Protein AF-A0A955G7J7-F1 (afdb_monomer_lite)

Foldseek 3Di:
DPDPPPDDFPLLVLLVVLLVQLLVLLLQLQCLQPVGSPDQLLVQFDAPPPVVCPDDPPSVGPHDPSSVVSNLVSLVSLLAQPAAWCACVNQPHAAAAEEEEQFDALLFLLLLVCSQLVDPRHHQAHEYEWEPPAFDDLVSLVLLCLLLVHDSVPQDGGSLSSNVSSLVSDPQWDFDPKDQAQWDADLQLAIDSHSPSQWIFGTARNNHTYIYGYWYWDWDADPVRDIDIRTQDLLSPLLNVLPPPPRQEYEHEGASNQSLVNSLSQSVNSVVRVHRYTYIHGHQNSSCVSSVHPRDDRDDPSSSSNSSSVSSVSSVVVVD

Secondary structure (DSSP, 8-state):
---TTTT--HHHHHHHHHHHHHHHHHHHHHHHHHS-TTS-HHHHSPPTT-GGGTTT---SS---HHHHHHHHHHHHHTTTT-SS-B-TGGGT--TTPEEEE---SHHHHHHHHHHHHSSSSPPSEEEEEEESS-BPPHHHHHHHHHHHT--GGGS-SBHHHHHHHHHHHSTTEEEEEEEE-S-EEETTTEEESS--SSEEEEEEETTEEEEEEEE--EEEE-TT--EEEE---HHHHHHHHHTSTT--EEEEEEEGGGHHHHHHHHHHHHHHHS-EEE--EE-HHHHHHHHT-PPPPPPPHHHHHHHHHHHHHHHHHHH-

Radius of gyration: 20.29 Å; chains: 1; bounding box: 67×50×56 Å

pLDDT: mean 88.12, std 12.83, range [31.88, 98.62]

Sequence (320 aa):
MVDKDRNLKEPQLSAKEIEERLKEGLARAVESITGDATQNPIEVFPNPADKERRQDIEFGVELSEDQEVAFRDAMSEIGIGRETNRDAATVGLEEGYLALLEGGQSHKMLAELNITSESVVKPGVIIMSGDSERAISDKEQTLTAKVLGLSVEDVGTTEYEVAEQVFRAHHDFVAQEEVVLPYGYTIDGKLTHESTGQFRQIGMVGDVPAVVMRIDREWHEDEAGNRSFKRPDNFAKMCIISEVDGVDSIGFVTSSTYQPSNEIDAIRASKATDVVIKVPTYGTAELAIVKQESMPEPPALNQLAGEAYKASQQLSRLEA

Structure (mmCIF, N/CA/C/O backbone):
data_AF-A0A955G7J7-F1
#
_entry.id   AF-A0A955G7J7-F1
#
loop_
_atom_site.group_PDB
_atom_site.id
_atom_site.type_symbol
_atom_site.label_atom_id
_atom_site.label_alt_id
_atom_site.label_comp_id
_atom_site.label_asym_id
_atom_site.label_entity_id
_atom_site.label_seq_id
_atom_site.pdbx_PDB_ins_code
_atom_site.Cartn_x
_atom_site.Cartn_y
_atom_site.Cartn_z
_atom_site.occupancy
_atom_site.B_iso_or_equiv
_atom_site.auth_seq_id
_atom_site.auth_comp_id
_atom_site.auth_asym_id
_atom_site.auth_atom_id
_atom_site.pdbx_PDB_model_num
ATOM 1 N N . MET A 1 1 ? -40.550 -0.132 -0.648 1.00 42.59 1 MET A N 1
ATOM 2 C CA . MET A 1 1 ? -39.096 0.070 -0.792 1.00 42.59 1 MET A CA 1
ATOM 3 C C . MET A 1 1 ? -38.658 -0.772 -1.967 1.00 42.59 1 MET A C 1
ATOM 5 O O . MET A 1 1 ? -38.755 -1.987 -1.884 1.00 42.59 1 MET A O 1
ATOM 9 N N . VAL A 1 2 ? -38.356 -0.138 -3.097 1.00 38.00 2 VAL A N 1
ATOM 10 C CA . VAL A 1 2 ? -37.813 -0.840 -4.263 1.00 38.00 2 VAL A CA 1
ATOM 11 C C . VAL A 1 2 ? -36.321 -0.997 -4.003 1.00 38.00 2 VAL A C 1
ATOM 13 O O . VAL A 1 2 ? -35.641 -0.011 -3.737 1.00 38.00 2 VAL A O 1
ATOM 16 N N . ASP A 1 3 ? -35.897 -2.251 -3.991 1.00 43.97 3 ASP A N 1
ATOM 17 C CA . ASP A 1 3 ? -34.559 -2.778 -3.735 1.00 43.97 3 ASP A CA 1
ATOM 18 C C . ASP A 1 3 ? -33.523 -2.073 -4.638 1.00 43.97 3 ASP A C 1
ATOM 20 O O . ASP A 1 3 ? -33.394 -2.402 -5.819 1.00 43.97 3 ASP A O 1
ATOM 24 N N . LYS A 1 4 ? -32.862 -1.020 -4.126 1.00 48.22 4 LYS A N 1
ATOM 25 C CA . LYS A 1 4 ? -31.931 -0.169 -4.900 1.00 48.22 4 LYS A CA 1
ATOM 26 C C . LYS A 1 4 ? -30.640 -0.896 -5.300 1.00 48.22 4 LYS A C 1
ATOM 28 O O . LYS A 1 4 ? -29.913 -0.387 -6.145 1.00 48.22 4 LYS A O 1
ATOM 33 N N . ASP A 1 5 ? -30.403 -2.085 -4.755 1.00 53.78 5 ASP A N 1
ATOM 34 C CA . ASP A 1 5 ? -29.159 -2.839 -4.927 1.00 53.78 5 ASP A CA 1
ATOM 35 C C . ASP A 1 5 ? -29.177 -3.831 -6.101 1.00 53.78 5 ASP A C 1
ATOM 37 O O . ASP A 1 5 ? -28.151 -4.416 -6.432 1.00 53.78 5 ASP A O 1
ATOM 41 N N . ARG A 1 6 ? -30.308 -4.009 -6.799 1.00 50.00 6 ARG A N 1
ATOM 42 C CA . ARG A 1 6 ? -30.457 -5.078 -7.811 1.00 50.00 6 ARG A CA 1
ATOM 43 C C . ARG A 1 6 ? -29.679 -4.905 -9.125 1.00 50.00 6 ARG A C 1
ATOM 45 O O . ARG A 1 6 ? -29.799 -5.777 -9.977 1.00 50.00 6 ARG A O 1
ATOM 52 N N . ASN A 1 7 ? -28.902 -3.834 -9.304 1.00 59.97 7 ASN A N 1
ATOM 53 C CA . ASN A 1 7 ? -28.197 -3.536 -10.563 1.00 59.97 7 ASN A CA 1
ATOM 54 C C . ASN A 1 7 ? -26.745 -3.044 -10.383 1.00 59.97 7 ASN A C 1
ATOM 56 O O . ASN A 1 7 ? -26.189 -2.472 -11.322 1.00 59.97 7 ASN A O 1
ATOM 60 N N . LEU A 1 8 ? -26.132 -3.204 -9.205 1.00 61.88 8 LEU A N 1
ATOM 61 C CA . LEU A 1 8 ? -24.729 -2.815 -9.029 1.00 61.88 8 LEU A CA 1
ATOM 62 C C . LEU A 1 8 ? -23.811 -3.797 -9.771 1.00 61.88 8 LEU A C 1
ATOM 64 O O . LEU A 1 8 ? -23.990 -5.011 -9.670 1.00 61.88 8 LEU A O 1
ATOM 68 N N . LYS A 1 9 ? -22.836 -3.269 -10.521 1.00 77.88 9 LYS A N 1
ATOM 69 C CA . LYS A 1 9 ? -21.753 -4.088 -11.089 1.00 77.88 9 LYS A CA 1
ATOM 70 C C . LYS A 1 9 ? -20.849 -4.590 -9.958 1.00 77.88 9 LYS A C 1
ATOM 72 O O . LYS A 1 9 ? -20.758 -3.958 -8.908 1.00 77.88 9 LYS A O 1
ATOM 77 N N . GLU A 1 10 ? -20.131 -5.680 -10.189 1.00 79.62 10 GLU A N 1
ATOM 78 C CA . GLU A 1 10 ? -19.225 -6.294 -9.208 1.00 79.62 10 GLU A CA 1
ATOM 79 C C . GLU A 1 10 ? -18.213 -5.319 -8.550 1.00 79.62 10 GLU A C 1
ATOM 81 O O . GLU A 1 10 ? -18.134 -5.313 -7.320 1.00 79.62 10 GLU A O 1
ATOM 86 N N . PRO A 1 11 ? -17.552 -4.388 -9.273 1.00 80.81 11 PRO A N 1
ATOM 87 C CA . PRO A 1 11 ? -16.707 -3.356 -8.656 1.00 80.81 11 PRO A CA 1
ATOM 88 C C . PRO A 1 11 ? -17.449 -2.461 -7.656 1.00 80.81 11 PRO A C 1
ATOM 90 O O . PRO A 1 11 ? -16.904 -2.062 -6.627 1.00 80.81 11 PRO A O 1
ATOM 93 N N . GLN A 1 12 ? -18.718 -2.155 -7.932 1.00 81.12 12 GLN A N 1
ATOM 94 C CA . GLN A 1 12 ? -19.550 -1.307 -7.080 1.00 81.12 12 GLN A CA 1
ATOM 95 C C . GLN A 1 12 ? -20.029 -2.062 -5.838 1.00 81.12 12 GLN A C 1
ATOM 97 O O . GLN A 1 12 ? -20.122 -1.463 -4.769 1.00 81.12 12 GLN A O 1
ATOM 102 N N . LEU A 1 13 ? -20.301 -3.365 -5.968 1.00 82.56 13 LEU A N 1
ATOM 103 C CA . LEU A 1 13 ? -20.587 -4.243 -4.832 1.00 82.56 13 LEU A CA 1
ATOM 104 C C . LEU A 1 13 ? -19.361 -4.355 -3.923 1.00 82.56 13 LEU A C 1
ATOM 106 O O . LEU A 1 13 ? -19.464 -4.070 -2.735 1.00 82.56 13 LEU A O 1
ATOM 110 N N . SER A 1 14 ? -18.188 -4.634 -4.498 1.00 83.88 14 SER A N 1
ATOM 111 C CA . SER A 1 14 ? -16.918 -4.678 -3.767 1.00 83.88 14 SER A CA 1
ATOM 112 C C . SER A 1 14 ? -16.637 -3.376 -3.005 1.00 83.88 14 SER A C 1
ATOM 114 O O . SER A 1 14 ? -16.293 -3.404 -1.823 1.00 83.88 14 SER A O 1
ATOM 116 N N . ALA A 1 15 ? -16.819 -2.227 -3.662 1.00 86.38 15 ALA A N 1
ATOM 117 C CA . ALA A 1 15 ? -16.634 -0.920 -3.042 1.00 86.38 15 ALA A CA 1
ATOM 118 C C . ALA A 1 15 ? -17.628 -0.682 -1.889 1.00 86.38 15 ALA A C 1
ATOM 120 O O . ALA A 1 15 ? -17.245 -0.154 -0.846 1.00 86.38 15 ALA A O 1
ATOM 121 N N . LYS A 1 16 ? -18.889 -1.102 -2.056 1.00 87.75 16 LYS A N 1
ATOM 122 C CA . LYS A 1 16 ? -19.928 -0.992 -1.025 1.00 87.75 16 LYS A CA 1
ATOM 123 C C . LYS A 1 16 ? -19.615 -1.860 0.199 1.00 87.75 16 LYS A C 1
ATOM 125 O O . LYS A 1 16 ? -19.766 -1.378 1.313 1.00 87.75 16 LYS A O 1
ATOM 130 N N . GLU A 1 17 ? -19.109 -3.078 0.012 1.00 88.19 17 GLU A N 1
ATOM 131 C CA . GLU A 1 17 ? -18.697 -3.961 1.117 1.00 88.19 17 GLU A CA 1
ATOM 132 C C . GLU A 1 17 ? -17.578 -3.347 1.974 1.00 88.19 17 GLU A C 1
ATOM 134 O O . GLU A 1 17 ? -17.606 -3.424 3.204 1.00 88.19 17 GLU A O 1
ATOM 139 N N . ILE A 1 18 ? -16.577 -2.727 1.334 1.00 88.81 18 ILE A N 1
ATOM 140 C CA . ILE A 1 18 ? -15.493 -2.038 2.052 1.00 88.81 18 ILE A CA 1
ATOM 141 C C . ILE A 1 18 ? -16.066 -0.850 2.831 1.00 88.81 18 ILE A C 1
ATOM 143 O O . ILE A 1 18 ? -15.737 -0.678 4.006 1.00 88.81 18 ILE A O 1
ATOM 147 N N . GLU A 1 19 ? -16.937 -0.064 2.191 1.00 90.81 19 GLU A N 1
ATOM 148 C CA . GLU A 1 19 ? -17.594 1.102 2.783 1.00 90.81 19 GLU A CA 1
ATOM 149 C C . GLU A 1 19 ? -18.434 0.718 4.015 1.00 90.81 19 GLU A C 1
ATOM 151 O O . GLU A 1 19 ? -18.298 1.339 5.069 1.00 90.81 19 GLU A O 1
ATOM 156 N N . GLU A 1 20 ? -19.252 -0.333 3.920 1.00 90.69 20 GLU A N 1
ATOM 157 C CA . GLU A 1 20 ? -20.085 -0.838 5.019 1.00 90.69 20 GLU A CA 1
ATOM 158 C C . GLU A 1 20 ? -19.239 -1.354 6.186 1.00 90.69 20 GLU A C 1
ATOM 160 O O . GLU A 1 20 ? -19.461 -0.940 7.324 1.00 90.69 20 GLU A O 1
ATOM 165 N N . ARG A 1 21 ? -18.198 -2.156 5.923 1.00 90.25 21 ARG A N 1
ATOM 166 C CA . ARG A 1 21 ? -17.299 -2.634 6.987 1.00 90.25 21 ARG A CA 1
ATOM 167 C C . ARG A 1 21 ? -16.605 -1.478 7.713 1.00 90.25 21 ARG A C 1
ATOM 169 O O . ARG A 1 21 ? -16.457 -1.530 8.934 1.00 90.25 21 ARG A O 1
ATOM 176 N N . LEU A 1 22 ? -16.168 -0.445 6.986 1.00 90.44 22 LEU A N 1
ATOM 177 C CA . LEU A 1 22 ? -15.566 0.746 7.595 1.00 90.44 22 LEU A CA 1
ATOM 178 C C . LEU A 1 22 ? -16.572 1.483 8.490 1.00 90.44 22 LEU A C 1
ATOM 180 O O . LEU A 1 22 ? -16.222 1.855 9.609 1.00 90.44 22 LEU A O 1
ATOM 184 N N . LYS A 1 23 ? -17.823 1.644 8.039 1.00 90.50 23 LYS A N 1
ATOM 185 C CA . LYS A 1 23 ? -18.901 2.265 8.829 1.00 90.50 23 LYS A CA 1
ATOM 186 C C . LYS A 1 23 ? -19.197 1.482 10.102 1.00 90.50 23 LYS A C 1
ATOM 188 O O . LYS A 1 23 ? -19.229 2.065 11.181 1.00 90.50 23 LYS A O 1
ATOM 193 N N . GLU A 1 24 ? -19.380 0.171 9.988 1.00 91.88 24 GLU A N 1
ATOM 194 C CA . GLU A 1 24 ? -19.693 -0.700 11.123 1.00 91.88 24 GLU A CA 1
ATOM 195 C C . GLU A 1 24 ? -18.554 -0.750 12.143 1.00 91.88 24 GLU A C 1
ATOM 197 O O . GLU A 1 24 ? -18.792 -0.710 13.350 1.00 91.88 24 GLU A O 1
ATOM 202 N N . GLY A 1 25 ? -17.304 -0.816 11.682 1.00 91.19 25 GLY A N 1
ATOM 203 C CA . GLY A 1 25 ? -16.146 -0.792 12.570 1.00 91.19 25 GLY A CA 1
ATOM 204 C C . GLY A 1 25 ? -15.964 0.556 13.277 1.00 91.19 25 GLY A C 1
ATOM 205 O O . GLY A 1 25 ? -15.721 0.579 14.480 1.00 91.19 25 GLY A O 1
ATOM 206 N N . LEU A 1 26 ? -16.174 1.682 12.581 1.00 91.50 26 LEU A N 1
ATOM 207 C CA . LEU A 1 26 ? -16.161 3.010 13.208 1.00 91.50 26 LEU A CA 1
ATOM 208 C C . LEU A 1 26 ? -17.302 3.182 14.221 1.00 91.50 26 LEU A C 1
ATOM 210 O O . LEU A 1 26 ? -17.074 3.731 15.296 1.00 91.50 26 LEU A O 1
ATOM 214 N N . ALA A 1 27 ? -18.503 2.684 13.919 1.00 92.25 27 ALA A N 1
ATOM 215 C CA . ALA A 1 27 ? -19.638 2.721 14.842 1.00 92.25 27 ALA A CA 1
ATOM 216 C C . ALA A 1 27 ? -19.363 1.908 16.119 1.00 92.25 27 ALA A C 1
ATOM 218 O O . ALA A 1 27 ? -19.629 2.387 17.220 1.00 92.25 27 ALA A O 1
ATOM 219 N N . ARG A 1 28 ? -18.752 0.722 15.991 1.00 93.31 28 ARG A N 1
ATOM 220 C CA . ARG A 1 28 ? -18.308 -0.089 17.140 1.00 93.31 28 ARG A CA 1
ATOM 221 C C . ARG A 1 28 ? -17.198 0.585 17.939 1.00 93.31 28 ARG A C 1
ATOM 223 O O . ARG A 1 28 ? -17.223 0.557 19.167 1.00 93.31 28 ARG A O 1
ATOM 230 N N . ALA A 1 29 ? -16.258 1.241 17.260 1.00 90.94 29 ALA A N 1
ATOM 231 C CA . ALA A 1 29 ? -15.222 2.017 17.928 1.00 90.94 29 ALA A CA 1
ATOM 232 C C . ALA A 1 29 ? -15.832 3.176 18.737 1.00 90.94 29 ALA A C 1
ATOM 234 O O . ALA A 1 29 ? -15.439 3.386 19.880 1.00 90.94 29 ALA A O 1
ATOM 235 N N . VAL A 1 30 ? -16.842 3.871 18.207 1.00 90.69 30 VAL A N 1
ATOM 236 C CA . VAL A 1 30 ? -17.595 4.883 18.965 1.00 90.69 30 VAL A CA 1
ATOM 237 C C . VAL A 1 30 ? -18.336 4.262 20.154 1.00 90.69 30 VAL A C 1
ATOM 239 O O . VAL A 1 30 ? -18.184 4.742 21.276 1.00 90.69 30 VAL A O 1
ATOM 242 N N . GLU A 1 31 ? -19.079 3.173 19.942 1.00 92.06 31 GLU A N 1
ATOM 243 C CA . GLU A 1 31 ? -19.843 2.485 20.993 1.00 92.06 31 GLU A CA 1
ATOM 244 C C . GLU A 1 31 ? -18.958 2.034 22.161 1.00 92.06 31 GLU A C 1
ATOM 246 O O . GLU A 1 31 ? -19.341 2.199 23.316 1.00 92.06 31 GLU A O 1
ATOM 251 N N . SER A 1 32 ? -17.748 1.538 21.880 1.00 89.75 32 SER A N 1
ATOM 252 C CA . SER A 1 32 ? -16.793 1.114 22.914 1.00 89.75 32 SER A CA 1
ATOM 253 C C . SER A 1 32 ? -16.393 2.243 23.878 1.00 89.75 32 SER A C 1
ATOM 255 O O . SER A 1 32 ? -16.089 1.993 25.044 1.00 89.75 32 SER A O 1
ATOM 257 N N . ILE A 1 33 ? -16.454 3.496 23.424 1.00 85.56 33 ILE A N 1
ATOM 258 C CA . ILE A 1 33 ? -16.068 4.681 24.199 1.00 85.56 33 ILE A CA 1
ATOM 259 C C . ILE A 1 33 ? -17.289 5.315 24.865 1.00 85.56 33 ILE A C 1
ATOM 261 O O . ILE A 1 33 ? -17.232 5.702 26.031 1.00 85.56 33 ILE A O 1
ATOM 265 N N . THR A 1 34 ? -18.389 5.448 24.122 1.00 87.12 34 THR A N 1
ATOM 266 C CA . THR A 1 34 ? -19.544 6.272 24.513 1.00 87.12 34 THR A CA 1
ATOM 267 C C . THR A 1 34 ? -20.733 5.455 25.018 1.00 87.12 34 THR A C 1
ATOM 269 O O . THR A 1 34 ? -21.623 6.012 25.661 1.00 87.12 34 THR A O 1
ATOM 272 N N . GLY A 1 35 ? -20.774 4.154 24.718 1.00 86.12 35 GLY A N 1
ATOM 273 C CA . GLY A 1 35 ? -21.950 3.299 24.884 1.00 86.12 35 GLY A CA 1
ATOM 274 C C . GLY A 1 35 ? -23.064 3.555 23.860 1.00 86.12 35 GLY A C 1
ATOM 275 O O . GLY A 1 35 ? -24.169 3.046 24.037 1.00 86.12 35 GLY A O 1
ATOM 276 N N . ASP A 1 36 ? -22.811 4.359 22.821 1.00 88.31 36 ASP A N 1
ATOM 277 C CA . ASP A 1 36 ? -23.795 4.741 21.805 1.00 88.31 36 ASP A CA 1
ATOM 278 C C . ASP A 1 36 ? -23.157 4.823 20.411 1.00 88.31 36 ASP A C 1
ATOM 280 O O . ASP A 1 36 ? -22.537 5.825 20.048 1.00 88.31 36 ASP A O 1
ATOM 284 N N . ALA A 1 37 ? -23.372 3.778 19.607 1.00 89.81 37 ALA A N 1
ATOM 285 C CA . ALA A 1 37 ? -22.869 3.649 18.238 1.00 89.81 37 ALA A CA 1
ATOM 286 C C . ALA A 1 37 ? -23.382 4.727 17.259 1.00 89.81 37 ALA A C 1
ATOM 288 O O . ALA A 1 37 ? -22.878 4.827 16.142 1.00 89.81 37 ALA A O 1
ATOM 289 N N . THR A 1 38 ? -24.408 5.503 17.632 1.00 89.25 38 THR A N 1
ATOM 290 C CA . THR A 1 38 ? -25.039 6.491 16.740 1.00 89.25 38 THR A CA 1
ATOM 291 C C . THR A 1 38 ? -24.375 7.865 16.774 1.00 89.25 38 THR A C 1
ATOM 293 O O . THR A 1 38 ? -24.686 8.716 15.936 1.00 89.25 38 THR A O 1
ATOM 296 N N . GLN A 1 39 ? -23.458 8.099 17.718 1.00 87.00 39 GLN A N 1
ATOM 297 C CA . GLN A 1 39 ? -22.743 9.368 17.807 1.00 87.00 39 GLN A CA 1
ATOM 298 C C . GLN A 1 39 ? -21.797 9.564 16.624 1.00 87.00 39 GLN A C 1
ATOM 300 O O . GLN A 1 39 ? -21.214 8.618 16.099 1.00 87.00 39 GLN A O 1
ATOM 305 N N . ASN A 1 40 ? -21.626 10.823 16.217 1.00 85.00 40 ASN A N 1
ATOM 306 C CA . ASN A 1 40 ? -20.767 11.182 15.098 1.00 85.00 40 ASN A CA 1
ATOM 307 C C . ASN A 1 40 ? -19.290 10.885 15.433 1.00 85.00 40 ASN A C 1
ATOM 309 O O . ASN A 1 40 ? -18.727 11.554 16.306 1.00 85.00 40 ASN A O 1
ATOM 313 N N . PRO A 1 41 ? -18.616 9.970 14.709 1.00 85.12 41 PRO A N 1
ATOM 314 C CA . PRO A 1 41 ? -17.213 9.643 14.956 1.00 85.12 41 PRO A CA 1
ATOM 315 C C . PRO A 1 41 ? -16.266 10.855 14.914 1.00 85.12 41 PRO A C 1
ATOM 317 O O . PRO A 1 41 ? -15.293 10.908 15.662 1.00 85.12 41 PRO A O 1
ATOM 320 N N . ILE A 1 42 ? -16.556 11.861 14.076 1.00 84.88 42 ILE A N 1
ATOM 321 C CA . ILE A 1 42 ? -15.744 13.087 13.953 1.00 84.88 42 ILE A CA 1
ATOM 322 C C . ILE A 1 42 ? -15.824 13.941 15.229 1.00 84.88 42 ILE A C 1
ATOM 324 O O . ILE A 1 42 ? -14.893 14.680 15.537 1.00 84.88 42 ILE A O 1
ATOM 328 N N . GLU A 1 43 ? -16.925 13.861 15.973 1.00 83.06 43 GLU A N 1
ATOM 329 C CA . GLU A 1 43 ? -17.105 14.596 17.230 1.00 83.06 43 GLU A CA 1
ATOM 330 C C . GLU A 1 43 ? -16.517 13.836 18.425 1.00 83.06 43 GLU A C 1
ATOM 332 O O . GLU A 1 43 ? -16.065 14.459 19.385 1.00 83.06 43 GLU A O 1
ATOM 337 N N . VAL A 1 44 ? -16.492 12.502 18.347 1.00 83.56 44 VAL A N 1
ATOM 338 C CA . VAL A 1 44 ? -15.986 11.611 19.401 1.00 83.56 44 VAL A CA 1
ATOM 339 C C . VAL A 1 44 ? -14.459 11.512 19.372 1.00 83.56 44 VAL A C 1
ATOM 341 O O . VAL A 1 44 ? -13.811 11.624 20.414 1.00 83.56 44 VAL A O 1
ATOM 344 N N . PHE A 1 45 ? -13.858 11.319 18.195 1.00 84.19 45 PHE A N 1
ATOM 345 C CA . PHE A 1 45 ? -12.412 11.145 18.074 1.00 84.19 45 PHE A CA 1
ATOM 346 C C . PHE A 1 45 ? -11.665 12.492 18.027 1.00 84.19 45 PHE A C 1
ATOM 348 O O . PHE A 1 45 ? -12.091 13.422 17.341 1.00 84.19 45 PHE A O 1
ATOM 355 N N . PRO A 1 46 ? -10.520 12.637 18.721 1.00 71.38 46 PRO A N 1
ATOM 356 C CA . PRO A 1 46 ? -9.770 13.886 18.746 1.00 71.38 46 PRO A CA 1
ATOM 357 C C . PRO A 1 46 ? -9.117 14.193 17.390 1.00 71.38 46 PRO A C 1
ATOM 359 O O . PRO A 1 46 ? -8.477 13.338 16.780 1.00 71.38 46 PRO A O 1
ATOM 362 N N . ASN A 1 47 ? -9.206 15.454 16.952 1.00 73.25 47 ASN A N 1
ATOM 363 C CA . ASN A 1 47 ? -8.518 15.922 15.750 1.00 73.25 47 ASN A CA 1
ATOM 364 C C . ASN A 1 47 ? -6.995 16.024 15.992 1.00 73.25 47 ASN A C 1
ATOM 366 O O . ASN A 1 47 ? -6.567 16.859 16.795 1.00 73.25 47 ASN A O 1
ATOM 370 N N . PRO A 1 48 ? -6.153 15.275 15.256 1.00 63.06 48 PRO A N 1
ATOM 371 C CA . PRO A 1 48 ? -4.701 15.297 15.440 1.00 63.06 48 PRO A CA 1
ATOM 372 C C . PRO A 1 48 ? -4.027 16.615 15.006 1.00 63.06 48 PRO A C 1
ATOM 374 O O . PRO A 1 48 ? -2.877 16.865 15.367 1.00 63.06 48 PRO A O 1
ATOM 377 N N . ALA A 1 49 ? -4.700 17.464 14.219 1.00 58.50 49 ALA A N 1
ATOM 378 C CA . ALA A 1 49 ? -4.162 18.743 13.744 1.00 58.50 49 ALA A CA 1
ATOM 379 C C . ALA A 1 49 ? -4.376 19.911 14.723 1.00 58.50 49 ALA A C 1
ATOM 381 O O . ALA A 1 49 ? -3.816 20.993 14.512 1.00 58.50 49 ALA A O 1
ATOM 382 N N . ASP A 1 50 ? -5.168 19.707 15.777 1.00 57.75 50 ASP A N 1
ATOM 383 C CA . ASP A 1 50 ? -5.478 20.741 16.756 1.00 57.75 50 ASP A CA 1
ATOM 384 C C . ASP A 1 50 ? -4.225 21.075 17.590 1.00 57.75 50 ASP A C 1
ATOM 386 O O . ASP A 1 50 ? -3.745 20.292 18.410 1.00 57.75 50 ASP A O 1
ATOM 390 N N . LYS A 1 51 ? -3.605 22.229 17.303 1.00 42.38 51 LYS A N 1
ATOM 391 C CA . LYS A 1 51 ? -2.292 22.603 17.856 1.00 42.38 51 LYS A CA 1
ATOM 392 C C . LYS A 1 51 ? -2.359 23.087 19.305 1.00 42.38 51 LYS A C 1
ATOM 394 O O . LYS A 1 51 ? -1.321 23.074 19.963 1.00 42.38 51 LYS A O 1
ATOM 399 N N . GLU A 1 52 ? -3.532 23.481 19.802 1.00 42.72 52 GLU A N 1
ATOM 400 C CA . GLU A 1 52 ? -3.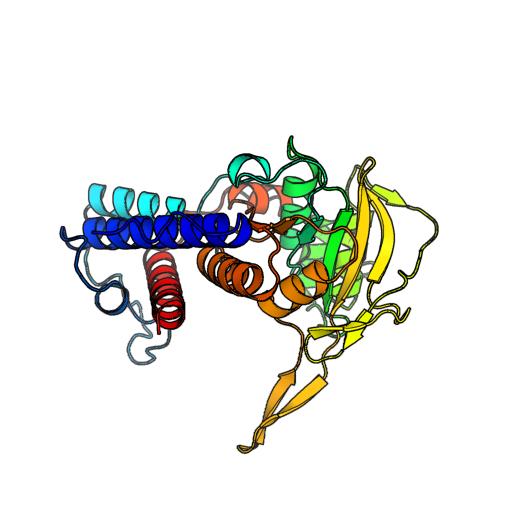735 23.817 21.223 1.00 42.72 52 GLU A CA 1
ATOM 401 C C . GLU A 1 52 ? -3.757 22.561 22.112 1.00 42.72 52 GLU A C 1
ATOM 403 O O . GLU A 1 52 ? -3.611 22.649 23.327 1.00 42.72 52 GLU A O 1
ATOM 408 N N . ARG A 1 53 ? -3.825 21.377 21.491 1.00 41.78 53 ARG A N 1
ATOM 409 C CA . ARG A 1 53 ? -3.858 20.050 22.113 1.00 41.78 53 ARG A CA 1
ATOM 410 C C . ARG A 1 53 ? -2.484 19.338 22.112 1.00 41.78 53 ARG A C 1
ATOM 412 O O . ARG A 1 53 ? -2.398 18.118 22.046 1.00 41.78 53 ARG A O 1
ATOM 419 N N . ARG A 1 54 ? -1.375 20.094 22.111 1.00 32.47 54 ARG A N 1
ATOM 420 C CA . ARG A 1 54 ? 0.003 19.598 21.843 1.00 32.47 54 ARG A CA 1
ATOM 421 C C . ARG A 1 54 ? 0.852 19.197 23.055 1.00 32.47 54 ARG A C 1
ATOM 423 O O . ARG A 1 54 ? 2.065 19.043 22.921 1.00 32.47 54 ARG A O 1
ATOM 430 N N . GLN A 1 55 ? 0.247 18.987 24.209 1.00 31.88 55 GLN A N 1
ATOM 431 C CA . GLN A 1 55 ? 0.868 18.243 25.302 1.00 31.88 55 GLN A CA 1
ATOM 432 C C . GLN A 1 55 ? -0.168 17.216 25.719 1.00 31.88 55 GLN A C 1
ATOM 434 O O . GLN A 1 55 ? -1.233 17.618 26.166 1.00 31.88 55 GLN A O 1
ATOM 439 N N . ASP A 1 56 ? 0.099 15.940 25.453 1.00 34.06 56 ASP A N 1
ATOM 440 C CA . ASP A 1 56 ? -0.640 14.825 26.043 1.00 34.06 56 ASP A CA 1
ATOM 441 C C . ASP A 1 56 ? -2.162 15.003 26.065 1.00 34.06 56 ASP A C 1
ATOM 443 O O . ASP A 1 56 ? -2.786 14.912 27.118 1.00 34.06 56 ASP A O 1
ATOM 447 N N . ILE A 1 57 ? -2.799 15.245 24.912 1.00 40.19 57 ILE A N 1
ATOM 448 C CA . ILE A 1 57 ? -4.245 15.004 24.844 1.00 40.19 57 ILE A CA 1
ATOM 449 C C . ILE A 1 57 ? -4.435 13.504 24.767 1.00 40.19 57 ILE A C 1
ATOM 451 O O . ILE A 1 57 ? -4.584 12.911 23.701 1.00 40.19 57 ILE A O 1
ATOM 455 N N . GLU A 1 58 ? -4.318 12.908 25.953 1.00 47.06 58 GLU A N 1
ATOM 456 C CA . GLU A 1 58 ? -5.135 11.808 26.422 1.00 47.06 58 GLU A CA 1
ATOM 457 C C . GLU A 1 58 ? -6.452 11.822 25.653 1.00 47.06 58 GLU A C 1
ATOM 459 O O . GLU A 1 58 ? -7.172 12.824 25.613 1.00 47.06 58 GLU A O 1
ATOM 464 N N . PHE A 1 59 ? -6.743 10.704 25.002 1.00 54.00 59 PHE A N 1
ATOM 465 C CA . PHE A 1 59 ? -8.070 10.131 24.931 1.00 54.00 59 PHE A CA 1
ATOM 466 C C . PHE A 1 59 ? -8.803 10.591 26.196 1.00 54.00 59 PHE A C 1
ATOM 468 O O . PHE A 1 59 ? -8.527 10.085 27.277 1.00 54.00 59 PHE A O 1
ATOM 475 N N . GLY A 1 60 ? -9.602 11.664 26.106 1.00 50.72 60 GLY A N 1
ATOM 476 C CA . GLY A 1 60 ? -10.051 12.444 27.278 1.00 50.72 60 GLY A CA 1
ATOM 477 C C . GLY A 1 60 ? -11.068 11.705 28.151 1.00 50.72 60 GLY A C 1
ATOM 478 O O . GLY A 1 60 ? -11.796 12.311 28.933 1.00 50.72 60 GLY A O 1
ATOM 479 N N . VAL A 1 61 ? -11.147 10.398 27.941 1.00 59.72 61 VAL A N 1
ATOM 480 C CA . VAL A 1 61 ? -11.955 9.403 28.601 1.00 59.72 61 VAL A CA 1
ATOM 481 C C . VAL A 1 61 ? -10.948 8.371 29.098 1.00 59.72 61 VAL A C 1
ATOM 483 O O . VAL A 1 61 ? -10.364 7.649 28.290 1.00 59.72 61 VAL A O 1
ATOM 486 N N . GLU A 1 62 ? -10.724 8.312 30.411 1.00 69.12 62 GLU A N 1
ATOM 487 C CA . GLU A 1 62 ? -10.101 7.132 31.012 1.00 69.12 62 GLU A CA 1
ATOM 488 C C . GLU A 1 62 ? -11.003 5.940 30.677 1.00 69.12 62 GLU A C 1
ATOM 490 O O . GLU A 1 62 ? -12.118 5.824 31.193 1.00 69.12 62 GLU A O 1
ATOM 495 N N . LEU A 1 63 ? -10.556 5.103 29.743 1.00 79.12 63 LEU A N 1
ATOM 496 C CA . LEU A 1 63 ? -11.261 3.880 29.403 1.00 79.12 63 LEU A CA 1
ATOM 497 C C . LEU A 1 63 ? -11.039 2.864 30.518 1.00 79.12 63 LEU A C 1
ATOM 499 O O . LEU A 1 63 ? -9.927 2.694 31.016 1.00 79.12 63 LEU A O 1
ATOM 503 N N . SER A 1 64 ? -12.103 2.158 30.892 1.00 85.94 64 SER A N 1
ATOM 504 C CA . SER A 1 64 ? -11.930 0.901 31.620 1.00 85.94 64 SER A CA 1
ATOM 505 C C . SER A 1 64 ? -11.170 -0.113 30.756 1.00 85.94 64 SER A C 1
ATOM 507 O O . SER A 1 64 ? -11.177 -0.011 29.529 1.00 85.94 64 SER A O 1
ATOM 509 N N . GLU A 1 65 ? -10.548 -1.116 31.383 1.00 87.50 65 GLU A N 1
ATOM 510 C CA . GLU A 1 65 ? -9.817 -2.175 30.664 1.00 87.50 65 GLU A CA 1
ATOM 511 C C . GLU A 1 65 ? -10.686 -2.832 29.575 1.00 87.50 65 GLU A C 1
ATOM 513 O O . GLU A 1 65 ? -10.236 -2.998 28.443 1.00 87.50 65 GLU A O 1
ATOM 518 N N . ASP A 1 66 ? -11.959 -3.110 29.876 1.00 88.56 66 ASP A N 1
ATOM 519 C CA . ASP A 1 66 ? -12.907 -3.697 28.920 1.00 88.56 66 ASP A CA 1
ATOM 520 C C . ASP A 1 66 ? -13.191 -2.768 27.727 1.00 88.56 66 ASP A C 1
ATOM 522 O O . ASP A 1 66 ? -13.287 -3.224 26.587 1.00 88.56 66 ASP A O 1
ATOM 526 N N . GLN A 1 67 ? -13.304 -1.458 27.968 1.00 87.81 67 GLN A N 1
ATOM 527 C CA . GLN A 1 67 ? -13.511 -0.474 26.902 1.00 87.81 67 GLN A CA 1
ATOM 528 C C . GLN A 1 67 ? -12.264 -0.305 26.038 1.00 87.81 67 GLN A C 1
ATOM 530 O O . GLN A 1 67 ? -12.380 -0.175 24.822 1.00 87.81 67 GLN A O 1
ATOM 535 N N . GLU A 1 68 ? -11.075 -0.322 26.641 1.00 88.88 68 GLU A N 1
ATOM 536 C CA . GLU A 1 68 ? -9.819 -0.276 25.899 1.00 88.88 68 GLU A CA 1
ATOM 537 C C . GLU A 1 68 ? -9.671 -1.500 24.986 1.00 88.88 68 GLU A C 1
ATOM 539 O O . GLU A 1 68 ? -9.347 -1.341 23.807 1.00 88.88 68 GLU A O 1
ATOM 544 N N . VAL A 1 69 ? -9.952 -2.703 25.494 1.00 90.44 69 VAL A N 1
ATOM 545 C CA . VAL A 1 69 ? -9.935 -3.934 24.689 1.00 90.44 69 VAL A CA 1
ATOM 546 C C . VAL A 1 69 ? -10.941 -3.837 23.543 1.00 90.44 69 VAL A C 1
ATOM 548 O O . VAL A 1 69 ? -10.562 -4.009 22.386 1.00 90.44 69 VAL A O 1
ATOM 551 N N . ALA A 1 70 ? -12.192 -3.465 23.832 1.00 90.81 70 ALA A N 1
ATOM 552 C CA . ALA A 1 70 ? -13.233 -3.334 22.815 1.00 90.81 70 ALA A CA 1
ATOM 553 C C . ALA A 1 70 ? -12.896 -2.277 21.747 1.00 90.81 70 ALA A C 1
ATOM 555 O O . ALA A 1 70 ? -13.134 -2.497 20.558 1.00 90.81 70 ALA A O 1
ATOM 556 N N . PHE A 1 71 ? -12.311 -1.146 22.149 1.00 90.19 71 PHE A N 1
ATOM 557 C CA . PHE A 1 71 ? -11.869 -0.113 21.218 1.00 90.19 71 PHE A CA 1
ATOM 558 C C . PHE A 1 71 ? -10.746 -0.632 20.322 1.00 90.19 71 PHE A C 1
ATOM 560 O O . PHE A 1 71 ? -10.821 -0.499 19.103 1.00 90.19 71 PHE A O 1
ATOM 567 N N . ARG A 1 72 ? -9.721 -1.276 20.891 1.00 89.25 72 ARG A N 1
ATOM 568 C CA . ARG A 1 72 ? -8.614 -1.858 20.117 1.00 89.25 72 ARG A CA 1
ATOM 569 C C . ARG A 1 72 ? -9.096 -2.919 19.132 1.00 89.25 72 ARG A C 1
ATOM 571 O O . ARG A 1 72 ? -8.637 -2.915 17.990 1.00 89.25 72 ARG A O 1
ATOM 578 N N . ASP A 1 73 ? -10.039 -3.763 19.537 1.00 90.75 73 ASP A N 1
ATOM 579 C CA . ASP A 1 73 ? -10.640 -4.775 18.668 1.00 90.75 73 ASP A CA 1
ATOM 580 C C . ASP A 1 73 ? -11.382 -4.124 17.491 1.00 90.75 73 ASP A C 1
ATOM 582 O O . ASP A 1 73 ? -11.109 -4.456 16.335 1.00 90.75 73 ASP A O 1
ATOM 586 N N . ALA A 1 74 ? -12.226 -3.120 17.752 1.00 91.31 74 ALA A N 1
ATOM 587 C CA . ALA A 1 74 ? -12.934 -2.383 16.702 1.00 91.31 74 ALA A CA 1
ATOM 588 C C . ALA A 1 74 ? -11.971 -1.666 15.734 1.00 91.31 74 ALA A C 1
ATOM 590 O O . ALA A 1 74 ? -12.164 -1.675 14.514 1.00 91.31 74 ALA A O 1
ATOM 591 N N . MET A 1 75 ? -10.889 -1.085 16.259 1.00 88.75 75 MET A N 1
ATOM 592 C CA . MET A 1 75 ? -9.847 -0.445 15.450 1.00 88.75 75 MET A CA 1
ATOM 593 C C . MET A 1 75 ? -9.084 -1.464 14.591 1.00 88.75 75 MET A C 1
ATOM 595 O O . MET A 1 75 ? -8.833 -1.216 13.408 1.00 88.75 75 MET A O 1
ATOM 599 N N . SER A 1 76 ? -8.783 -2.640 15.145 1.00 87.56 76 SER A N 1
ATOM 600 C CA . SER A 1 76 ? -8.137 -3.742 14.430 1.00 87.56 76 SER A CA 1
ATOM 601 C C . SER A 1 76 ? -9.006 -4.268 13.281 1.00 87.56 76 SER A C 1
ATOM 603 O O . SER A 1 76 ? -8.485 -4.580 12.206 1.00 87.56 76 SER A O 1
ATOM 605 N N . GLU A 1 77 ? -10.334 -4.305 13.427 1.00 85.81 77 GLU A N 1
ATOM 606 C CA . GLU A 1 77 ? -11.270 -4.741 12.375 1.00 85.81 77 GLU A CA 1
ATOM 607 C C . GLU A 1 77 ? -11.278 -3.826 11.143 1.00 85.81 77 GLU A C 1
ATOM 609 O O . GLU A 1 77 ? -11.327 -4.314 10.004 1.00 85.81 77 GLU A O 1
ATOM 614 N N . ILE A 1 78 ? -11.156 -2.512 11.353 1.00 86.69 78 ILE A N 1
ATOM 615 C CA . ILE A 1 78 ? -10.959 -1.535 10.268 1.00 86.69 78 ILE A CA 1
ATOM 616 C C . ILE A 1 78 ? -9.497 -1.439 9.815 1.00 86.69 78 ILE A C 1
ATOM 618 O O . ILE A 1 78 ? -9.190 -0.709 8.879 1.00 86.69 78 ILE A O 1
ATOM 622 N N . GLY A 1 79 ? -8.608 -2.220 10.430 1.00 83.06 79 GLY A N 1
ATOM 623 C CA . GLY A 1 79 ? -7.221 -2.397 1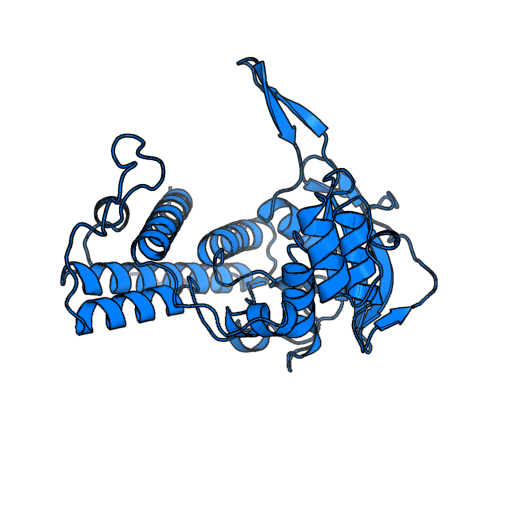0.013 1.00 83.06 79 GLY A CA 1
ATOM 624 C C . GLY A 1 79 ? -6.200 -1.643 10.849 1.00 83.06 79 GLY A C 1
ATOM 625 O O . GLY A 1 79 ? -5.026 -1.987 10.823 1.00 83.06 79 GLY A O 1
ATOM 626 N N . ILE A 1 80 ? -6.607 -0.660 11.643 1.00 83.75 80 ILE A N 1
ATOM 627 C CA . ILE A 1 80 ? -5.668 0.208 12.351 1.00 83.75 80 ILE A CA 1
ATOM 628 C C . ILE A 1 80 ? -5.046 -0.554 13.526 1.00 83.75 80 ILE A C 1
ATOM 630 O O . ILE A 1 80 ? -5.724 -0.927 14.479 1.00 83.75 80 ILE A O 1
ATOM 634 N N . GLY A 1 81 ? -3.724 -0.740 13.478 1.00 77.62 81 GLY A N 1
ATOM 635 C CA . GLY A 1 81 ? -2.966 -1.359 14.569 1.00 77.62 81 GLY A CA 1
ATOM 636 C C . GLY A 1 81 ? -3.076 -2.881 14.644 1.00 77.62 81 GLY A C 1
ATOM 637 O O . GLY A 1 81 ? -2.675 -3.461 15.650 1.00 77.62 81 GLY A O 1
ATOM 638 N N . ARG A 1 82 ? -3.595 -3.530 13.595 1.00 86.38 82 ARG A N 1
ATOM 639 C CA . ARG A 1 82 ? -3.727 -4.988 13.532 1.00 86.38 82 ARG A CA 1
ATOM 640 C C . ARG A 1 82 ? -2.364 -5.683 13.566 1.00 86.38 82 ARG A C 1
ATOM 642 O O . ARG A 1 82 ? -1.451 -5.315 12.822 1.00 86.38 82 ARG A O 1
ATOM 649 N N . GLU A 1 83 ? -2.270 -6.728 14.386 1.00 88.38 83 GLU A N 1
ATOM 650 C CA . GLU A 1 83 ? -1.073 -7.564 14.522 1.00 88.38 83 GLU A CA 1
ATOM 651 C C . GLU A 1 83 ? -0.859 -8.495 13.326 1.00 88.38 83 GLU A C 1
ATOM 653 O O . GLU A 1 83 ? 0.259 -8.618 12.825 1.00 88.38 83 GLU A O 1
ATOM 658 N N . THR A 1 84 ? -1.934 -9.126 12.856 1.00 90.94 84 THR A N 1
ATOM 659 C CA . THR A 1 84 ? -1.910 -10.154 11.815 1.00 90.94 84 THR A CA 1
ATOM 660 C C . THR A 1 84 ? -2.123 -9.591 10.413 1.00 90.94 84 THR A C 1
ATOM 662 O O . THR A 1 84 ? -2.763 -8.556 10.215 1.00 90.94 84 THR A O 1
ATOM 665 N N . ASN A 1 85 ? -1.600 -10.312 9.421 1.00 93.50 85 ASN A N 1
ATOM 666 C CA . ASN A 1 85 ? -1.791 -9.993 8.011 1.00 93.50 85 ASN A CA 1
ATOM 667 C C . ASN A 1 85 ? -3.253 -10.206 7.591 1.00 93.50 85 ASN A C 1
ATOM 669 O O . ASN A 1 85 ? -3.953 -11.085 8.097 1.00 93.50 85 ASN A O 1
ATOM 673 N N . ARG A 1 86 ? -3.696 -9.414 6.617 1.00 92.44 86 ARG A N 1
ATOM 674 C CA . ARG A 1 86 ? -4.914 -9.621 5.840 1.00 92.44 86 ARG A CA 1
ATOM 675 C C . ARG A 1 86 ? -4.500 -9.832 4.388 1.00 92.44 86 ARG A C 1
ATOM 677 O O . ARG 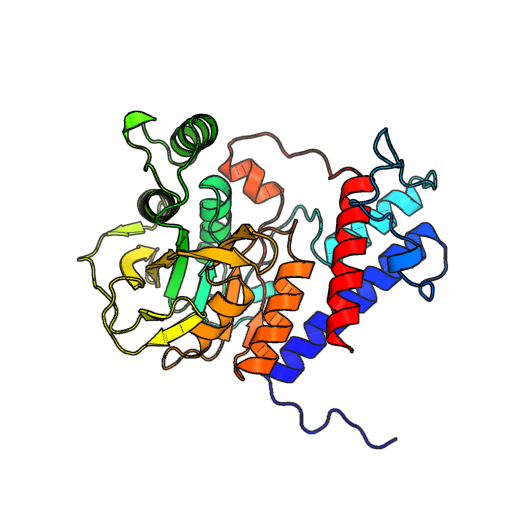A 1 86 ? -4.294 -8.870 3.658 1.00 92.44 86 ARG A O 1
ATOM 684 N N . ASP A 1 87 ? -4.321 -11.084 4.001 1.00 93.56 87 ASP A N 1
ATOM 685 C CA . ASP A 1 87 ? -3.810 -11.446 2.679 1.00 93.56 87 ASP A CA 1
ATOM 686 C C . ASP A 1 87 ? -4.877 -11.337 1.569 1.00 93.56 87 ASP A C 1
ATOM 688 O O . ASP A 1 87 ? -6.027 -10.960 1.822 1.00 93.56 87 ASP A O 1
ATOM 692 N N . ALA A 1 88 ? -4.492 -11.669 0.331 1.00 95.81 88 ALA A N 1
ATOM 693 C CA . ALA A 1 88 ? -5.358 -11.594 -0.847 1.00 95.81 88 ALA A CA 1
ATOM 694 C C . ALA A 1 88 ? -6.645 -12.425 -0.693 1.00 95.81 88 ALA A C 1
ATOM 696 O O . ALA A 1 88 ? -7.744 -11.919 -0.939 1.00 95.81 88 ALA A O 1
ATOM 697 N N . ALA A 1 89 ? -6.531 -13.657 -0.188 1.00 94.69 89 ALA A N 1
ATOM 698 C CA . ALA A 1 89 ? -7.680 -14.520 0.079 1.00 94.69 89 ALA A CA 1
ATOM 699 C C . ALA A 1 89 ? -8.640 -13.894 1.108 1.00 94.69 89 ALA A C 1
ATOM 701 O O . ALA A 1 89 ? -9.856 -13.889 0.918 1.00 94.69 89 ALA A O 1
ATOM 702 N N . THR A 1 90 ? -8.102 -13.306 2.181 1.00 92.75 90 THR A N 1
ATOM 703 C CA . THR A 1 90 ? -8.899 -12.699 3.260 1.00 92.75 90 THR A CA 1
ATOM 704 C C . THR A 1 90 ? -9.661 -11.443 2.816 1.00 92.75 90 THR A C 1
ATOM 706 O O . THR A 1 90 ? -10.666 -11.063 3.428 1.00 92.75 90 THR A O 1
ATOM 709 N N . VAL A 1 91 ? -9.191 -10.753 1.775 1.00 91.75 91 VAL A N 1
ATOM 710 C CA . VAL A 1 91 ? -9.896 -9.599 1.191 1.00 91.75 91 VAL A CA 1
ATOM 711 C C . VAL A 1 91 ? -10.788 -9.968 0.002 1.00 91.75 91 VAL A C 1
ATOM 713 O O . VAL A 1 91 ? -11.459 -9.083 -0.529 1.00 91.75 91 VAL A O 1
ATOM 716 N N . GLY A 1 92 ? -10.834 -11.248 -0.379 1.00 93.50 92 GLY A N 1
ATOM 717 C CA . GLY A 1 92 ? -11.677 -11.752 -1.463 1.00 93.50 92 GLY A CA 1
ATOM 718 C C . GLY A 1 92 ? -11.131 -11.470 -2.862 1.00 93.50 92 GLY A C 1
ATOM 719 O O . GLY A 1 92 ? -11.923 -11.250 -3.772 1.00 93.50 92 GLY A O 1
ATOM 720 N N . LEU A 1 93 ? -9.807 -11.420 -3.032 1.00 95.56 93 LEU A N 1
ATOM 721 C CA . LEU A 1 93 ? -9.186 -11.427 -4.360 1.00 95.56 93 LEU A CA 1
ATOM 722 C C . LEU A 1 93 ? -9.112 -12.856 -4.907 1.00 95.56 93 LEU A C 1
ATOM 724 O O . LEU A 1 93 ? -8.977 -13.815 -4.144 1.00 95.56 93 LEU A O 1
ATOM 728 N N . GLU A 1 94 ? -9.173 -12.976 -6.231 1.00 95.19 94 GLU A N 1
ATOM 729 C CA . GLU A 1 94 ? -9.057 -14.243 -6.958 1.00 95.19 94 GLU A CA 1
ATOM 730 C C . GLU A 1 94 ? -7.687 -14.388 -7.635 1.00 95.19 94 GLU A C 1
ATOM 732 O O . GLU A 1 94 ? -6.927 -13.427 -7.762 1.00 95.19 94 GLU A O 1
ATOM 737 N N . GLU A 1 95 ? -7.369 -15.612 -8.061 1.00 96.31 95 GLU A N 1
ATOM 738 C CA . GLU A 1 95 ? -6.111 -15.936 -8.737 1.00 96.31 95 GLU A CA 1
ATOM 739 C C . GLU A 1 95 ? -5.911 -15.068 -9.986 1.00 96.31 95 GLU A C 1
ATOM 741 O O . GLU A 1 95 ? -6.837 -14.864 -10.771 1.00 96.31 95 GLU A O 1
ATOM 746 N N . GLY A 1 96 ? -4.688 -14.586 -10.200 1.00 96.19 96 GLY A N 1
ATOM 747 C CA . GLY A 1 96 ? -4.357 -13.763 -11.363 1.00 96.19 96 GLY A CA 1
ATOM 748 C C . GLY A 1 96 ? -4.631 -12.268 -11.188 1.00 96.19 96 GLY A C 1
ATOM 749 O O . GLY A 1 96 ? -4.383 -11.512 -12.126 1.00 96.19 96 GLY A O 1
ATOM 750 N N . TYR A 1 97 ? -5.066 -11.816 -10.005 1.00 97.50 97 TYR A N 1
ATOM 751 C CA . TYR A 1 97 ? -5.168 -10.386 -9.694 1.00 97.50 97 TYR A CA 1
ATOM 752 C C . TYR A 1 97 ? -3.832 -9.653 -9.896 1.00 97.50 97 TYR A C 1
ATOM 754 O O . TYR A 1 97 ? -2.749 -10.238 -9.801 1.00 97.50 97 TYR A O 1
ATOM 762 N N . LEU A 1 98 ? -3.885 -8.345 -10.134 1.00 98.06 98 LEU A N 1
ATOM 763 C CA . LEU A 1 98 ? -2.685 -7.518 -10.198 1.00 98.06 98 LEU A CA 1
ATOM 764 C C . LEU A 1 98 ? -2.322 -7.004 -8.799 1.00 98.06 98 LEU A C 1
ATOM 766 O O . LEU A 1 98 ? -3.099 -6.271 -8.186 1.00 98.06 98 LEU A O 1
ATOM 770 N N . ALA A 1 99 ? -1.141 -7.353 -8.285 1.00 98.38 99 ALA A N 1
ATOM 771 C CA . ALA A 1 99 ? -0.658 -6.830 -7.008 1.00 98.38 99 ALA A CA 1
ATOM 772 C C . ALA A 1 99 ? 0.088 -5.505 -7.212 1.00 98.38 99 ALA A C 1
ATOM 774 O O . ALA A 1 99 ? 1.115 -5.468 -7.888 1.00 98.38 99 ALA A O 1
ATOM 775 N N . LEU A 1 100 ? -0.409 -4.422 -6.613 1.00 98.38 100 LEU A N 1
ATOM 776 C CA . LEU A 1 100 ? 0.244 -3.114 -6.592 1.00 98.38 100 LEU A CA 1
ATOM 777 C C . LEU A 1 100 ? 0.704 -2.805 -5.165 1.00 98.38 100 LEU A C 1
ATOM 779 O O . LEU A 1 100 ? -0.117 -2.550 -4.289 1.00 98.38 100 LEU A O 1
ATOM 783 N N . LEU A 1 101 ? 2.013 -2.820 -4.943 1.00 98.25 101 LEU A N 1
ATOM 784 C CA . LEU A 1 101 ? 2.649 -2.584 -3.652 1.00 98.25 101 LEU A CA 1
ATOM 785 C C . LEU A 1 101 ? 2.922 -1.085 -3.504 1.00 98.25 101 LEU A C 1
ATOM 787 O O . LEU A 1 101 ? 3.486 -0.446 -4.405 1.00 98.25 101 LEU A O 1
ATOM 791 N N . GLU A 1 102 ? 2.483 -0.518 -2.378 1.00 95.62 102 GLU A N 1
ATOM 792 C CA . GLU A 1 102 ? 2.482 0.923 -2.136 1.00 95.62 102 GLU A CA 1
ATOM 793 C C . GLU A 1 102 ? 3.875 1.547 -2.248 1.00 95.62 102 GLU A C 1
ATOM 795 O O . GLU A 1 102 ? 3.980 2.652 -2.793 1.00 95.62 102 GLU A O 1
ATOM 800 N N . GLY A 1 103 ? 4.916 0.859 -1.772 1.00 94.25 103 GLY A N 1
ATOM 801 C CA . GLY A 1 103 ? 6.283 1.373 -1.763 1.00 94.25 103 GLY A CA 1
ATOM 802 C C . GLY A 1 103 ? 6.710 1.968 -0.414 1.00 94.25 103 GLY A C 1
ATOM 803 O O . GLY A 1 103 ? 6.414 1.463 0.667 1.00 94.25 103 GLY A O 1
ATOM 804 N N . GLY A 1 104 ? 7.465 3.064 -0.444 1.00 93.31 104 GLY A N 1
ATOM 805 C CA . GLY A 1 104 ? 7.954 3.768 0.738 1.00 93.31 104 GLY A CA 1
ATOM 806 C C . GLY A 1 104 ? 9.337 3.324 1.224 1.00 93.31 104 GLY A C 1
ATOM 807 O O . GLY A 1 104 ? 10.364 3.653 0.632 1.00 93.31 104 GLY A O 1
ATOM 808 N N . GLN A 1 105 ? 9.396 2.697 2.399 1.00 95.12 105 GLN A N 1
ATOM 809 C CA . GLN A 1 105 ? 10.655 2.290 3.039 1.00 95.12 105 GLN A CA 1
ATOM 810 C C . GLN A 1 105 ? 10.904 0.797 2.803 1.00 95.12 105 GLN A C 1
ATOM 812 O O . GLN A 1 105 ? 9.955 0.020 2.796 1.00 95.12 105 GLN A O 1
ATOM 817 N N . SER A 1 106 ? 12.169 0.382 2.703 1.00 96.69 106 SER A N 1
ATOM 818 C CA . SER A 1 106 ? 12.579 -1.003 2.392 1.00 96.69 106 SER A CA 1
ATOM 819 C C . SER A 1 106 ? 11.879 -2.084 3.218 1.00 96.69 106 SER A C 1
ATOM 821 O O . SER A 1 106 ? 11.400 -3.067 2.670 1.00 96.69 106 SER A O 1
ATOM 823 N N . HIS A 1 107 ? 11.762 -1.897 4.532 1.00 95.69 107 HIS A N 1
ATOM 824 C CA . HIS A 1 107 ? 11.079 -2.853 5.408 1.00 95.69 107 HIS A CA 1
ATOM 825 C C . HIS A 1 107 ? 9.559 -2.907 5.205 1.00 95.69 107 HIS A C 1
ATOM 827 O O . HIS A 1 107 ? 8.946 -3.918 5.521 1.00 95.69 107 HIS A O 1
ATOM 833 N N . LYS A 1 108 ? 8.941 -1.829 4.707 1.00 96.00 108 LYS A N 1
ATOM 834 C CA . LYS A 1 108 ? 7.520 -1.826 4.338 1.00 96.00 108 LYS A CA 1
ATOM 835 C C . LYS A 1 108 ? 7.328 -2.540 3.009 1.00 96.00 108 LYS A C 1
ATOM 837 O O . LYS A 1 108 ? 6.566 -3.488 2.948 1.00 96.00 108 LYS A O 1
ATOM 842 N N . MET A 1 109 ? 8.119 -2.161 2.007 1.00 97.88 109 MET A N 1
ATOM 843 C CA . MET A 1 109 ? 8.151 -2.805 0.693 1.00 97.88 109 MET A CA 1
ATOM 844 C C . MET A 1 109 ? 8.381 -4.318 0.794 1.00 97.88 109 MET A C 1
ATOM 846 O O . MET A 1 109 ? 7.710 -5.089 0.118 1.00 97.88 109 MET A O 1
ATOM 850 N N . LEU A 1 110 ? 9.313 -4.756 1.649 1.00 98.00 110 LEU A N 1
ATOM 851 C CA . LEU A 1 110 ? 9.584 -6.178 1.853 1.00 98.00 110 LEU A CA 1
ATOM 852 C C . LEU A 1 110 ? 8.427 -6.882 2.579 1.00 98.00 110 LEU A C 1
ATOM 854 O O . LEU A 1 110 ? 8.074 -7.985 2.191 1.00 98.00 110 LEU A O 1
ATOM 858 N N . ALA A 1 111 ? 7.783 -6.239 3.559 1.00 97.31 111 ALA A N 1
ATOM 859 C CA . ALA A 1 111 ? 6.579 -6.785 4.193 1.00 97.31 111 ALA A CA 1
ATOM 860 C C . ALA A 1 111 ? 5.408 -6.910 3.197 1.00 97.31 111 ALA A C 1
ATOM 862 O O . ALA A 1 111 ? 4.737 -7.935 3.165 1.00 97.31 111 ALA A O 1
ATOM 863 N N . GLU A 1 112 ? 5.188 -5.898 2.350 1.00 98.12 112 GLU A N 1
ATOM 864 C CA . GLU A 1 112 ? 4.197 -5.925 1.263 1.00 98.12 112 GLU A CA 1
ATOM 865 C C . GLU A 1 112 ? 4.487 -7.059 0.276 1.00 98.12 112 GLU A C 1
ATOM 867 O O . GLU A 1 112 ? 3.574 -7.783 -0.129 1.00 98.12 112 GLU A O 1
ATOM 872 N N . LEU A 1 113 ? 5.761 -7.242 -0.081 1.00 98.38 113 LEU A N 1
ATOM 873 C CA . LEU A 1 113 ? 6.194 -8.313 -0.966 1.00 98.38 113 LEU A CA 1
ATOM 874 C C . LEU A 1 113 ? 5.978 -9.689 -0.337 1.00 98.38 113 LEU A C 1
ATOM 876 O O . LEU A 1 113 ? 5.390 -10.531 -1.006 1.00 98.38 113 LEU A O 1
ATOM 880 N N . ASN A 1 114 ? 6.363 -9.894 0.925 1.00 97.31 114 ASN A N 1
ATOM 881 C CA . ASN A 1 114 ? 6.181 -11.162 1.634 1.00 97.31 114 ASN A CA 1
ATOM 882 C C . ASN A 1 114 ? 4.704 -11.563 1.691 1.00 97.31 114 ASN A C 1
ATOM 884 O O . ASN A 1 114 ? 4.343 -12.648 1.252 1.00 97.31 114 ASN A O 1
ATOM 888 N N . ILE A 1 115 ? 3.808 -10.674 2.139 1.00 96.56 115 ILE A N 1
ATOM 889 C CA . ILE A 1 115 ? 2.382 -11.038 2.230 1.00 96.56 115 ILE A CA 1
ATOM 890 C C . ILE A 1 115 ? 1.746 -11.313 0.864 1.00 96.56 115 ILE A C 1
ATOM 892 O O . ILE A 1 115 ? 0.750 -12.031 0.779 1.00 96.56 115 ILE A O 1
ATOM 896 N N . THR A 1 116 ? 2.311 -10.738 -0.199 1.00 97.75 116 THR A N 1
ATOM 897 C CA . THR A 1 116 ? 1.875 -10.960 -1.578 1.00 97.75 116 THR A CA 1
ATOM 898 C C . THR A 1 116 ? 2.394 -12.297 -2.103 1.00 97.75 116 THR A C 1
ATOM 900 O O . THR A 1 116 ? 1.622 -13.092 -2.636 1.00 97.75 116 THR A O 1
ATOM 903 N N . SER A 1 117 ? 3.692 -12.564 -1.949 1.00 95.88 117 SER A N 1
ATOM 904 C CA . SER A 1 117 ? 4.352 -13.767 -2.461 1.00 95.88 117 SER A CA 1
ATOM 905 C C . SER A 1 117 ? 3.959 -15.019 -1.675 1.00 95.88 117 SER A C 1
ATOM 907 O O . SER A 1 117 ? 3.862 -16.099 -2.258 1.00 95.88 117 SER A O 1
ATOM 909 N N . GLU A 1 118 ? 3.653 -14.884 -0.385 1.00 94.00 118 GLU A N 1
ATOM 910 C CA . GLU A 1 118 ? 3.289 -15.987 0.509 1.00 94.00 118 GLU A CA 1
ATOM 911 C C . GLU A 1 118 ? 1.786 -16.303 0.523 1.00 94.00 118 GLU A C 1
ATOM 913 O O . GLU A 1 118 ? 1.397 -17.365 1.014 1.00 94.00 118 GLU A O 1
ATOM 918 N N . SER A 1 119 ? 0.925 -15.444 -0.044 1.00 94.75 119 SER A N 1
ATOM 919 C CA . SER A 1 119 ? -0.520 -15.713 -0.078 1.00 94.75 119 SER A CA 1
ATOM 920 C C . SER A 1 119 ? -0.846 -16.979 -0.879 1.00 94.75 119 SER A C 1
ATOM 922 O O . SER A 1 119 ? -0.142 -17.354 -1.821 1.00 94.75 119 SER A O 1
ATOM 924 N N . VAL A 1 120 ? -1.933 -17.653 -0.499 1.00 95.69 120 VAL A N 1
ATOM 925 C CA . VAL A 1 120 ? -2.449 -18.834 -1.212 1.00 95.69 120 VAL A CA 1
ATOM 926 C C . VAL A 1 120 ? -3.099 -18.482 -2.549 1.00 95.69 120 VAL A C 1
ATOM 928 O O . VAL A 1 120 ? -3.182 -19.353 -3.408 1.00 95.69 120 VAL A O 1
ATOM 931 N N . VAL A 1 121 ? -3.546 -17.234 -2.709 1.00 97.00 121 VAL A N 1
ATOM 932 C CA . VAL A 1 121 ? -4.036 -16.678 -3.974 1.00 97.00 121 VAL A CA 1
ATOM 933 C C . VAL A 1 121 ? -2.874 -15.939 -4.623 1.00 97.00 121 VAL A C 1
ATOM 935 O O . VAL A 1 121 ? -2.375 -14.973 -4.041 1.00 97.00 121 VAL A O 1
ATOM 938 N N . LYS A 1 122 ? -2.411 -16.389 -5.792 1.00 96.75 122 LYS A N 1
ATOM 939 C CA . LYS A 1 122 ? -1.252 -15.782 -6.458 1.00 96.75 122 LYS A CA 1
ATOM 940 C C . LYS A 1 122 ? -1.666 -14.662 -7.411 1.00 96.75 122 LYS A C 1
ATOM 942 O O . LYS A 1 122 ? -2.631 -14.814 -8.168 1.00 96.75 122 LYS A O 1
ATOM 947 N N . PRO A 1 123 ? -0.928 -13.539 -7.413 1.00 97.81 123 PRO A N 1
ATOM 948 C CA . PRO A 1 123 ? -1.122 -12.503 -8.411 1.00 97.81 123 PRO A CA 1
ATOM 949 C C . PRO A 1 123 ? -0.610 -12.938 -9.786 1.00 97.81 123 PRO A C 1
ATOM 951 O O . PRO A 1 123 ? 0.313 -13.741 -9.897 1.00 97.81 123 PRO A O 1
ATOM 954 N N . GLY A 1 124 ? -1.166 -12.347 -10.844 1.00 97.44 124 GLY A N 1
ATOM 955 C CA . GLY A 1 124 ? -0.657 -12.498 -12.210 1.00 97.44 124 GLY A CA 1
ATOM 956 C C . GLY A 1 124 ? 0.591 -11.652 -12.485 1.00 97.44 124 GLY A C 1
ATOM 957 O O . GLY A 1 124 ? 1.373 -11.976 -13.374 1.00 97.44 124 GLY A O 1
ATOM 958 N N . VAL A 1 125 ? 0.792 -10.574 -11.718 1.00 97.88 125 VAL A N 1
ATOM 959 C CA . VAL A 1 125 ? 1.979 -9.704 -11.742 1.00 97.88 125 VAL A CA 1
ATOM 960 C C . VAL A 1 125 ? 2.102 -8.957 -10.411 1.00 97.88 125 VAL A C 1
ATOM 962 O O . VAL A 1 125 ? 1.092 -8.598 -9.801 1.00 97.88 125 VAL A O 1
ATOM 965 N N . ILE A 1 126 ? 3.337 -8.704 -9.973 1.00 98.62 126 ILE A N 1
ATOM 966 C CA . ILE A 1 126 ? 3.651 -7.898 -8.790 1.00 98.62 126 ILE A CA 1
ATOM 967 C C . ILE A 1 126 ? 4.323 -6.605 -9.245 1.00 98.62 126 ILE A C 1
ATOM 969 O O . ILE A 1 126 ? 5.404 -6.632 -9.834 1.00 98.62 126 ILE A O 1
ATOM 973 N N . ILE A 1 127 ? 3.698 -5.469 -8.947 1.00 98.56 127 ILE A N 1
ATOM 974 C CA . ILE A 1 127 ? 4.205 -4.132 -9.248 1.00 98.56 127 ILE A CA 1
ATOM 975 C C . ILE A 1 127 ? 4.580 -3.437 -7.942 1.00 98.56 127 ILE A C 1
ATOM 977 O O . ILE A 1 127 ? 3.709 -3.179 -7.120 1.00 98.56 127 ILE A O 1
ATOM 981 N N . MET A 1 128 ? 5.850 -3.076 -7.760 1.00 98.56 128 MET A N 1
ATOM 982 C CA . MET A 1 128 ? 6.290 -2.244 -6.634 1.00 98.56 128 MET A CA 1
ATOM 983 C C . MET A 1 128 ? 6.547 -0.818 -7.093 1.00 98.56 128 MET A C 1
ATOM 985 O O . MET A 1 128 ? 7.342 -0.597 -8.009 1.00 98.56 128 MET A O 1
ATOM 989 N N . SER A 1 129 ? 5.886 0.154 -6.462 1.00 97.62 129 SER A N 1
ATOM 990 C CA . SER A 1 129 ? 6.100 1.562 -6.795 1.00 97.62 129 SER A CA 1
ATOM 991 C C . SER A 1 129 ? 7.221 2.199 -5.971 1.00 97.62 129 SER A C 1
ATOM 993 O O . SER A 1 129 ? 7.405 1.872 -4.800 1.00 97.62 129 SER A O 1
ATOM 995 N N . GLY A 1 130 ? 7.975 3.114 -6.582 1.00 97.19 130 GLY A N 1
ATOM 996 C CA . GLY A 1 130 ? 9.011 3.881 -5.891 1.00 97.19 130 GLY A CA 1
ATOM 997 C C . GLY A 1 130 ? 9.334 5.201 -6.589 1.00 97.19 130 GLY A C 1
ATOM 998 O O . GLY A 1 130 ? 9.437 5.261 -7.813 1.00 97.19 130 GLY A O 1
ATOM 999 N N . ASP A 1 131 ? 9.480 6.271 -5.808 1.00 95.56 131 ASP A N 1
ATOM 1000 C CA . ASP A 1 131 ? 9.784 7.628 -6.284 1.00 95.56 131 ASP A CA 1
ATOM 1001 C C . ASP A 1 131 ? 11.262 7.750 -6.691 1.00 95.56 131 ASP A C 1
ATOM 1003 O O . ASP A 1 131 ? 12.170 7.566 -5.874 1.00 95.56 131 ASP A O 1
ATOM 1007 N N . SER A 1 132 ? 11.516 8.059 -7.967 1.00 94.44 132 SER A N 1
ATOM 1008 C CA . SER A 1 132 ? 12.883 8.149 -8.510 1.00 94.44 132 SER A CA 1
ATOM 1009 C C . SER A 1 132 ? 13.654 9.372 -8.049 1.00 94.44 132 SER A C 1
ATOM 1011 O O . SER A 1 132 ? 14.844 9.487 -8.319 1.00 94.44 132 SER A O 1
ATOM 1013 N N . GLU A 1 133 ? 13.002 10.304 -7.369 1.00 92.25 133 GLU A N 1
ATOM 1014 C CA . GLU A 1 133 ? 13.647 11.501 -6.861 1.00 92.25 133 GLU A CA 1
ATOM 1015 C C . GLU A 1 133 ? 13.635 11.555 -5.328 1.00 92.25 133 GLU A C 1
ATOM 1017 O O . GLU A 1 133 ? 14.333 12.385 -4.733 1.00 92.25 133 GLU A O 1
ATOM 1022 N N . ARG A 1 134 ? 12.837 10.731 -4.628 1.00 93.12 134 ARG A N 1
ATOM 1023 C CA . ARG A 1 134 ? 12.844 10.688 -3.157 1.00 93.12 134 ARG A CA 1
ATOM 1024 C C . ARG A 1 134 ? 14.164 10.098 -2.680 1.00 93.12 134 ARG A C 1
ATOM 1026 O O . ARG A 1 134 ? 14.313 8.886 -2.580 1.00 93.12 134 ARG A O 1
ATOM 1033 N N . ALA A 1 135 ? 15.083 10.990 -2.327 1.00 94.31 135 ALA A N 1
ATOM 1034 C CA . ALA A 1 135 ? 16.310 10.626 -1.648 1.00 94.31 135 ALA A CA 1
ATOM 1035 C C . ALA A 1 135 ? 15.991 9.912 -0.328 1.00 94.31 135 ALA A C 1
ATOM 1037 O O . ALA A 1 135 ? 15.174 10.384 0.472 1.00 94.31 135 ALA A O 1
ATOM 1038 N N . ILE A 1 136 ? 16.652 8.786 -0.106 1.00 94.62 136 ILE A N 1
ATOM 1039 C CA . ILE A 1 136 ? 16.621 8.071 1.168 1.00 94.62 136 ILE A CA 1
ATOM 1040 C C . ILE A 1 136 ? 17.693 8.642 2.095 1.00 94.62 136 ILE A C 1
ATOM 1042 O O . ILE A 1 136 ? 18.830 8.878 1.698 1.00 94.62 136 ILE A O 1
ATOM 1046 N N . SER A 1 137 ? 17.304 8.911 3.340 1.00 94.62 137 SER A N 1
ATOM 1047 C CA . SER A 1 137 ? 18.212 9.476 4.352 1.00 94.62 137 SER A CA 1
ATOM 1048 C C . SER A 1 137 ? 19.244 8.454 4.841 1.00 94.62 137 SER A C 1
ATOM 1050 O O . SER A 1 137 ? 18.985 7.255 4.786 1.00 94.62 137 SER A O 1
ATOM 1052 N N . ASP A 1 138 ? 20.342 8.902 5.454 1.00 94.44 138 ASP A N 1
ATOM 1053 C CA . ASP A 1 138 ? 21.368 8.025 6.053 1.00 94.44 138 ASP A CA 1
ATOM 1054 C C . ASP A 1 138 ? 20.778 6.987 7.033 1.00 94.44 138 ASP A C 1
ATOM 1056 O O . ASP A 1 138 ? 21.201 5.827 7.096 1.00 94.44 138 ASP A O 1
ATOM 1060 N N . LYS A 1 139 ? 19.749 7.389 7.795 1.00 94.69 139 LYS A N 1
ATOM 1061 C CA . LYS A 1 139 ? 19.022 6.491 8.705 1.00 94.69 139 LYS A CA 1
ATOM 1062 C C . LYS A 1 139 ? 18.255 5.416 7.932 1.00 94.69 139 LYS A C 1
ATOM 1064 O O . LYS A 1 139 ? 18.241 4.259 8.347 1.00 94.69 139 LYS A O 1
ATOM 1069 N N . GLU A 1 140 ? 17.610 5.793 6.830 1.00 94.69 140 GLU A N 1
ATOM 1070 C CA . GLU A 1 140 ? 16.903 4.855 5.953 1.00 94.69 140 GLU A CA 1
ATOM 1071 C C . GLU A 1 140 ? 17.876 3.936 5.209 1.00 94.69 140 GLU A C 1
ATOM 1073 O O . GLU A 1 140 ? 17.579 2.752 5.080 1.00 94.69 140 GLU A O 1
ATOM 1078 N N . GLN A 1 141 ? 19.051 4.424 4.803 1.00 95.94 141 GLN A N 1
ATOM 1079 C CA . GLN A 1 141 ? 20.104 3.603 4.201 1.00 95.94 141 GLN A CA 1
ATOM 1080 C C . GLN A 1 141 ? 20.614 2.543 5.176 1.00 95.94 141 GLN A C 1
ATOM 1082 O O . GLN A 1 141 ? 20.614 1.360 4.855 1.00 95.94 141 GLN A O 1
ATOM 1087 N N . THR A 1 142 ? 20.954 2.944 6.405 1.00 96.06 142 THR A N 1
ATOM 1088 C CA . THR A 1 142 ? 21.408 2.014 7.456 1.00 96.06 142 THR A CA 1
ATOM 1089 C C . THR A 1 142 ? 20.364 0.933 7.740 1.00 96.06 142 THR A C 1
ATOM 1091 O O . THR A 1 142 ? 20.692 -0.248 7.859 1.00 96.06 142 THR A O 1
ATOM 1094 N N . LEU A 1 143 ? 19.089 1.324 7.831 1.00 95.06 143 LEU A N 1
ATOM 1095 C CA . LEU A 1 143 ? 17.998 0.374 8.033 1.00 95.06 143 LEU A CA 1
ATOM 1096 C C . LEU A 1 143 ? 17.824 -0.555 6.825 1.00 95.06 143 LEU A C 1
ATOM 1098 O O . LEU A 1 143 ? 17.643 -1.752 7.007 1.00 95.06 143 LEU A O 1
ATOM 1102 N N . THR A 1 144 ? 17.907 -0.021 5.609 1.00 96.94 144 THR A N 1
ATOM 1103 C CA . THR A 1 144 ? 17.782 -0.797 4.367 1.00 96.94 144 THR A CA 1
ATOM 1104 C C . THR A 1 144 ? 18.903 -1.818 4.229 1.00 96.94 144 THR A C 1
ATOM 1106 O O . THR A 1 144 ? 18.620 -2.976 3.947 1.00 96.94 144 THR A O 1
ATOM 1109 N N . ALA A 1 145 ? 20.145 -1.432 4.527 1.00 97.12 145 ALA A N 1
ATOM 1110 C CA . ALA A 1 145 ? 21.290 -2.336 4.572 1.00 97.12 145 ALA A CA 1
ATOM 1111 C C . ALA A 1 145 ? 21.039 -3.517 5.524 1.00 97.12 145 ALA A C 1
ATOM 1113 O O . ALA A 1 145 ? 21.189 -4.673 5.135 1.00 97.12 145 ALA A O 1
ATOM 1114 N N . LYS A 1 146 ? 20.558 -3.238 6.747 1.00 96.44 146 LYS A N 1
ATOM 1115 C CA . LYS A 1 146 ? 20.189 -4.276 7.726 1.00 96.44 146 LYS A CA 1
ATOM 1116 C C . LYS A 1 146 ? 19.087 -5.202 7.196 1.00 96.44 146 LYS A C 1
ATOM 1118 O O . LYS A 1 146 ? 19.209 -6.416 7.314 1.00 96.44 146 LYS A O 1
ATOM 1123 N N . VAL A 1 147 ? 18.009 -4.625 6.665 1.00 96.06 147 VAL A N 1
ATOM 1124 C CA . VAL A 1 147 ? 16.800 -5.351 6.238 1.00 96.06 147 VAL A CA 1
ATOM 1125 C C . VAL A 1 147 ? 17.079 -6.241 5.028 1.00 96.06 147 VAL A C 1
ATOM 1127 O O . VAL A 1 147 ? 16.629 -7.380 5.000 1.00 96.06 147 VAL A O 1
ATOM 1130 N N . LEU A 1 148 ? 17.842 -5.741 4.055 1.00 96.31 148 LEU A N 1
ATOM 1131 C CA . LEU A 1 148 ? 18.130 -6.444 2.802 1.00 96.31 148 LEU A CA 1
ATOM 1132 C C . LEU A 1 148 ? 19.433 -7.258 2.843 1.00 96.31 148 LEU A C 1
ATOM 1134 O O . LEU A 1 148 ? 19.762 -7.927 1.869 1.00 96.31 148 LEU A O 1
ATOM 1138 N N . GLY A 1 149 ? 20.188 -7.202 3.946 1.00 95.38 149 GLY A N 1
ATOM 1139 C CA . GLY A 1 149 ? 21.474 -7.893 4.071 1.00 95.38 149 GLY A CA 1
ATOM 1140 C C . GLY A 1 149 ? 22.568 -7.327 3.157 1.00 95.38 149 GLY A C 1
ATOM 1141 O O . GLY A 1 149 ? 23.417 -8.078 2.683 1.00 95.38 149 GLY A O 1
ATOM 1142 N N . LEU A 1 150 ? 22.538 -6.017 2.902 1.00 96.19 150 LEU A N 1
ATOM 1143 C CA . LEU A 1 150 ? 23.489 -5.297 2.049 1.00 96.19 150 LEU A CA 1
ATOM 1144 C C . LEU A 1 150 ? 24.507 -4.512 2.888 1.00 96.19 150 LEU A C 1
ATOM 1146 O O . LEU A 1 150 ? 24.279 -4.234 4.068 1.00 96.19 150 LEU A O 1
ATOM 1150 N N . SER A 1 151 ? 25.609 -4.097 2.266 1.00 96.69 151 SER A N 1
ATOM 1151 C CA . SER A 1 151 ? 26.471 -3.048 2.825 1.00 96.69 151 SER A CA 1
ATOM 1152 C C . SER A 1 151 ? 25.794 -1.685 2.641 1.00 96.69 151 SER A C 1
ATOM 1154 O O . SER A 1 151 ? 25.020 -1.498 1.703 1.00 96.69 151 SER A O 1
ATOM 1156 N N . VAL A 1 152 ? 26.065 -0.710 3.517 1.00 96.56 152 VAL A N 1
ATOM 1157 C CA . VAL A 1 152 ? 25.416 0.619 3.447 1.00 96.56 152 VAL A CA 1
ATOM 1158 C C . VAL A 1 152 ? 25.764 1.341 2.143 1.00 96.56 152 VAL A C 1
ATOM 1160 O O . VAL A 1 152 ? 24.910 1.995 1.557 1.00 96.56 152 VAL A O 1
ATOM 1163 N N . GLU A 1 153 ? 26.995 1.177 1.669 1.00 95.75 153 GLU A N 1
ATOM 1164 C CA . GLU A 1 153 ? 27.506 1.704 0.402 1.00 95.75 153 GLU A CA 1
ATOM 1165 C C . GLU A 1 153 ? 26.844 1.101 -0.845 1.00 95.75 153 GLU A C 1
ATOM 1167 O O . GLU A 1 153 ? 26.891 1.720 -1.906 1.00 95.75 153 GLU A O 1
ATOM 1172 N N . ASP A 1 154 ? 26.224 -0.075 -0.710 1.00 96.75 154 ASP A N 1
ATOM 1173 C CA . ASP A 1 154 ? 25.522 -0.761 -1.796 1.00 96.75 154 ASP A CA 1
ATOM 1174 C C . ASP A 1 154 ? 24.033 -0.389 -1.835 1.00 96.75 154 ASP A C 1
ATOM 1176 O O . ASP A 1 154 ? 23.336 -0.742 -2.785 1.00 96.75 154 ASP A O 1
ATOM 1180 N N . VAL A 1 155 ? 23.512 0.303 -0.815 1.00 97.56 155 VAL A N 1
ATOM 1181 C CA . VAL A 1 155 ? 22.110 0.732 -0.786 1.00 97.56 155 VAL A CA 1
ATOM 1182 C C . VAL A 1 155 ? 21.883 1.821 -1.831 1.00 97.56 155 VAL A C 1
ATOM 1184 O O . VAL A 1 155 ? 22.705 2.722 -1.997 1.00 97.56 155 VAL A O 1
ATOM 1187 N N . GLY A 1 156 ? 20.738 1.748 -2.515 1.00 96.06 156 GLY A N 1
ATOM 1188 C CA . GLY A 1 156 ? 20.295 2.783 -3.440 1.00 96.06 156 GLY A CA 1
ATOM 1189 C C . GLY A 1 156 ? 20.292 4.181 -2.811 1.00 96.06 156 GLY A C 1
ATOM 1190 O O . GLY A 1 156 ? 20.383 4.376 -1.602 1.00 96.06 156 GLY A O 1
ATOM 1191 N N . THR A 1 157 ? 20.174 5.195 -3.646 1.00 96.38 157 THR A N 1
ATOM 1192 C CA . THR A 1 157 ? 20.074 6.600 -3.236 1.00 96.38 157 THR A CA 1
ATOM 1193 C C . THR A 1 157 ? 18.643 7.120 -3.284 1.00 96.38 157 THR A C 1
ATOM 1195 O O . THR A 1 157 ? 18.329 8.119 -2.632 1.00 96.38 157 THR A O 1
ATOM 1198 N N . THR A 1 158 ? 17.761 6.427 -4.006 1.00 97.38 158 THR A N 1
ATOM 1199 C CA . THR A 1 158 ? 16.353 6.795 -4.189 1.00 97.38 158 THR A CA 1
ATOM 1200 C C . THR A 1 158 ? 15.412 5.677 -3.756 1.00 97.38 158 THR A C 1
ATOM 1202 O O . THR A 1 158 ? 15.791 4.509 -3.686 1.00 97.38 158 THR A O 1
ATOM 1205 N N . GLU A 1 159 ? 14.155 6.021 -3.481 1.00 97.56 159 GLU A N 1
ATOM 1206 C CA . GLU A 1 159 ? 13.110 5.033 -3.200 1.00 97.56 159 GLU A CA 1
ATOM 1207 C C . GLU A 1 159 ? 12.916 4.039 -4.353 1.00 97.56 159 GLU A C 1
ATOM 1209 O O . GLU A 1 159 ? 12.739 2.851 -4.103 1.00 97.56 159 GLU A O 1
ATOM 1214 N N . TYR A 1 160 ? 12.992 4.504 -5.602 1.00 97.88 160 TYR A N 1
ATOM 1215 C CA . TYR A 1 160 ? 12.908 3.640 -6.782 1.00 97.88 160 TYR A CA 1
ATOM 1216 C C . TYR A 1 160 ? 14.025 2.586 -6.833 1.00 97.88 160 TYR A C 1
ATOM 1218 O O . TYR A 1 160 ? 13.757 1.410 -7.072 1.00 97.88 160 TYR A O 1
ATOM 1226 N N . GLU A 1 161 ? 15.271 2.981 -6.558 1.00 98.19 161 GLU A N 1
ATOM 1227 C CA . GLU A 1 161 ? 16.399 2.041 -6.500 1.00 98.19 161 GLU A CA 1
ATOM 1228 C C . GLU A 1 161 ? 16.233 1.037 -5.352 1.00 98.19 161 GLU A C 1
ATOM 1230 O O . GLU A 1 161 ? 16.525 -0.147 -5.515 1.00 98.19 161 GLU A O 1
ATOM 1235 N N . VAL A 1 162 ? 15.706 1.476 -4.203 1.00 98.25 162 VAL A N 1
ATOM 1236 C CA . VAL A 1 162 ? 15.395 0.572 -3.085 1.00 98.25 162 VAL A CA 1
ATOM 1237 C C . VAL A 1 162 ? 14.290 -0.416 -3.443 1.00 98.25 162 VAL A C 1
ATOM 1239 O O . VAL A 1 162 ? 14.407 -1.580 -3.076 1.00 98.25 162 VAL A O 1
ATOM 1242 N N . ALA A 1 163 ? 13.251 -0.001 -4.171 1.00 98.44 163 ALA A N 1
ATOM 1243 C CA . ALA A 1 163 ? 12.190 -0.906 -4.617 1.00 98.44 163 ALA A CA 1
ATOM 1244 C C . ALA A 1 163 ? 12.750 -2.052 -5.480 1.00 98.44 163 ALA A C 1
ATOM 1246 O O . ALA A 1 163 ? 12.420 -3.221 -5.278 1.00 98.44 163 ALA A O 1
ATOM 1247 N N . GLU A 1 164 ? 13.676 -1.737 -6.390 1.00 98.25 164 GLU A N 1
ATOM 1248 C CA . GLU A 1 164 ? 14.402 -2.750 -7.160 1.00 98.25 164 GLU A CA 1
ATOM 1249 C C . GLU A 1 164 ? 15.240 -3.668 -6.254 1.00 98.25 164 GLU A C 1
ATOM 1251 O O . GLU A 1 164 ? 15.216 -4.892 -6.410 1.00 98.25 164 GLU A O 1
ATOM 1256 N N . GLN A 1 165 ? 15.956 -3.103 -5.278 1.00 98.38 165 GLN A N 1
ATOM 1257 C CA . GLN A 1 165 ? 16.760 -3.880 -4.330 1.00 98.38 165 GLN A CA 1
ATOM 1258 C C . GLN A 1 165 ? 15.915 -4.810 -3.454 1.00 98.38 165 GLN A C 1
ATOM 1260 O O . GLN A 1 165 ? 16.361 -5.916 -3.159 1.00 98.38 165 GLN A O 1
ATOM 1265 N N . VAL A 1 166 ? 14.700 -4.406 -3.072 1.00 98.56 166 VAL A N 1
ATOM 1266 C CA . VAL A 1 166 ? 13.777 -5.249 -2.300 1.00 98.56 166 VAL A CA 1
ATOM 1267 C C . VAL A 1 166 ? 13.390 -6.492 -3.095 1.00 98.56 166 VAL A C 1
ATOM 1269 O O . VAL A 1 166 ? 13.487 -7.595 -2.563 1.00 98.56 166 VAL A O 1
ATOM 1272 N N . PHE A 1 167 ? 13.028 -6.346 -4.375 1.00 98.50 167 PHE A N 1
ATOM 1273 C CA . PHE A 1 167 ? 12.793 -7.508 -5.232 1.00 98.50 167 PHE A CA 1
ATOM 1274 C C . PHE A 1 167 ? 14.035 -8.390 -5.327 1.00 98.50 167 PHE A C 1
ATOM 1276 O O . PHE A 1 167 ? 13.950 -9.586 -5.075 1.00 98.50 167 PHE A O 1
ATOM 1283 N N . ARG A 1 168 ? 15.198 -7.805 -5.639 1.00 98.00 168 ARG A N 1
ATOM 1284 C CA . ARG A 1 168 ? 16.446 -8.562 -5.827 1.00 98.00 168 ARG A CA 1
ATOM 1285 C C . ARG A 1 168 ? 16.917 -9.296 -4.568 1.00 98.00 168 ARG A C 1
ATOM 1287 O O . ARG A 1 168 ? 17.609 -10.301 -4.694 1.00 98.00 168 ARG A O 1
ATOM 1294 N N . ALA A 1 169 ? 16.570 -8.796 -3.383 1.00 97.00 169 ALA A N 1
ATOM 1295 C CA . ALA A 1 169 ? 16.895 -9.418 -2.103 1.00 97.00 169 ALA A CA 1
ATOM 1296 C C . ALA A 1 169 ? 15.890 -10.504 -1.679 1.00 97.00 169 ALA A C 1
ATOM 1298 O O . ALA A 1 169 ? 16.191 -11.290 -0.778 1.00 97.00 169 ALA A O 1
ATOM 1299 N N . HIS A 1 170 ? 14.705 -10.563 -2.294 1.00 97.31 170 HIS A N 1
ATOM 1300 C CA . HIS A 1 170 ? 13.700 -11.566 -1.961 1.00 97.31 170 HIS A CA 1
ATOM 1301 C C . HIS A 1 170 ? 14.175 -12.970 -2.367 1.00 97.31 170 HIS A C 1
ATOM 1303 O O . HIS A 1 170 ? 14.697 -13.179 -3.460 1.00 97.31 170 HIS A O 1
ATOM 1309 N N . HIS A 1 171 ? 13.976 -13.954 -1.489 1.00 95.12 171 HIS A N 1
ATOM 1310 C CA . HIS A 1 171 ? 14.545 -15.300 -1.629 1.00 95.12 171 HIS A CA 1
ATOM 1311 C C . HIS A 1 171 ? 14.072 -16.059 -2.882 1.00 95.12 171 HIS A C 1
ATOM 1313 O O . HIS A 1 171 ? 14.848 -16.810 -3.468 1.00 95.12 171 HIS A O 1
ATOM 1319 N N . ASP A 1 172 ? 12.831 -15.821 -3.309 1.00 96.75 172 ASP A N 1
ATOM 1320 C CA . ASP A 1 172 ? 12.247 -16.410 -4.522 1.00 96.75 172 ASP A CA 1
ATOM 1321 C C . ASP A 1 172 ? 12.505 -15.597 -5.802 1.00 96.75 172 ASP A C 1
ATOM 1323 O O . ASP A 1 172 ? 11.952 -15.912 -6.859 1.00 96.75 172 ASP A O 1
ATOM 1327 N N . PHE A 1 173 ? 13.298 -14.524 -5.735 1.00 98.44 173 PHE A N 1
ATOM 1328 C CA . PHE A 1 173 ? 13.540 -13.689 -6.904 1.00 98.44 173 PHE A CA 1
ATOM 1329 C C . PHE A 1 173 ? 14.513 -14.338 -7.891 1.00 98.44 173 PHE A C 1
ATOM 1331 O O . PHE A 1 173 ? 15.618 -14.759 -7.546 1.00 98.44 173 PHE A O 1
ATOM 1338 N N . VAL A 1 174 ? 14.128 -14.333 -9.165 1.00 98.19 174 VAL A N 1
ATOM 1339 C CA . VAL A 1 174 ? 14.958 -14.760 -10.288 1.00 98.19 174 VAL A CA 1
ATOM 1340 C C . VAL A 1 174 ? 15.075 -13.606 -11.273 1.00 98.19 174 VAL A C 1
ATOM 1342 O O . VAL A 1 174 ? 14.103 -13.219 -11.924 1.00 98.19 174 VAL A O 1
ATOM 1345 N N . ALA A 1 175 ? 16.287 -13.067 -11.404 1.00 97.00 175 ALA A N 1
ATOM 1346 C CA . ALA A 1 175 ? 16.577 -12.016 -12.370 1.00 97.00 175 ALA A CA 1
ATOM 1347 C C . ALA A 1 175 ? 16.338 -12.504 -13.808 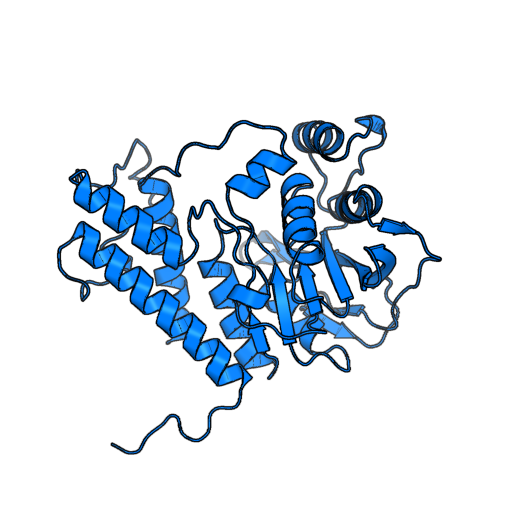1.00 97.00 175 ALA A C 1
ATOM 1349 O O . ALA A 1 175 ? 16.701 -13.628 -14.166 1.00 97.00 175 ALA A O 1
ATOM 1350 N N . GLN A 1 176 ? 15.779 -11.631 -14.641 1.00 94.69 176 GLN A N 1
ATOM 1351 C CA . GLN A 1 176 ? 15.626 -11.848 -16.080 1.00 94.69 176 GLN A CA 1
ATOM 1352 C C . GLN A 1 176 ? 16.185 -10.654 -16.857 1.00 94.69 176 GLN A C 1
ATOM 1354 O O . GLN A 1 176 ? 16.633 -9.670 -16.267 1.00 94.69 176 GLN A O 1
ATOM 1359 N N . GLU A 1 177 ? 16.192 -10.756 -18.188 1.00 94.69 177 GLU A N 1
ATOM 1360 C CA . GLU A 1 177 ? 16.450 -9.594 -19.036 1.00 94.69 177 GLU A CA 1
ATOM 1361 C C . GLU A 1 177 ? 15.397 -8.520 -18.753 1.00 94.69 177 GLU A C 1
ATOM 1363 O O . GLU A 1 177 ? 14.201 -8.808 -18.697 1.00 94.69 177 GLU A O 1
ATOM 1368 N N . GLU A 1 178 ? 15.854 -7.289 -18.537 1.00 95.88 178 GLU A N 1
ATOM 1369 C CA . GLU A 1 178 ? 14.960 -6.191 -18.202 1.00 95.88 178 GLU A CA 1
ATOM 1370 C C . GLU A 1 178 ? 14.123 -5.791 -19.414 1.00 95.88 178 GLU A C 1
ATOM 1372 O O . GLU A 1 178 ? 14.654 -5.481 -20.483 1.00 95.88 178 GLU A O 1
ATOM 1377 N N . VAL A 1 179 ? 12.807 -5.736 -19.223 1.00 96.81 179 VAL A N 1
ATOM 1378 C CA . VAL A 1 179 ? 11.863 -5.354 -20.272 1.00 96.81 179 VAL A CA 1
ATOM 1379 C C . VAL A 1 179 ? 11.159 -4.069 -19.865 1.00 96.81 179 VAL A C 1
ATOM 1381 O O . VAL A 1 179 ? 10.482 -4.007 -18.838 1.00 96.81 179 VAL A O 1
ATOM 1384 N N . VAL A 1 180 ? 11.299 -3.031 -20.691 1.00 97.38 180 VAL A N 1
ATOM 1385 C CA . VAL A 1 180 ? 10.457 -1.832 -20.599 1.00 97.38 180 VAL A CA 1
ATOM 1386 C C . VAL A 1 180 ? 9.088 -2.175 -21.167 1.00 97.38 180 VAL A C 1
ATOM 1388 O O . VAL A 1 180 ? 8.978 -2.572 -22.329 1.00 97.38 180 VAL A O 1
ATOM 1391 N N . LEU A 1 181 ? 8.048 -2.027 -20.352 1.00 95.31 181 LEU A N 1
ATOM 1392 C CA . LEU A 1 181 ? 6.691 -2.376 -20.756 1.00 95.31 181 LEU A CA 1
ATOM 1393 C C . LEU A 1 181 ? 6.137 -1.341 -21.758 1.00 95.31 181 LEU A C 1
ATOM 1395 O O . LEU A 1 181 ? 6.589 -0.190 -21.781 1.00 95.31 181 LEU A O 1
ATOM 1399 N N . PRO A 1 182 ? 5.190 -1.725 -22.636 1.00 94.06 182 PRO A N 1
ATOM 1400 C CA . PRO A 1 182 ? 4.670 -0.865 -23.703 1.00 94.06 182 PRO A CA 1
ATOM 1401 C C . PRO A 1 182 ? 3.635 0.155 -23.200 1.00 94.06 182 PRO A C 1
ATOM 1403 O O . PRO A 1 182 ? 2.663 0.458 -23.889 1.00 94.06 182 PRO A O 1
ATOM 1406 N N . TYR A 1 183 ? 3.822 0.653 -21.982 1.00 92.44 183 TYR A N 1
ATOM 1407 C CA . TYR A 1 183 ? 2.950 1.627 -21.355 1.00 92.44 183 TYR A CA 1
ATOM 1408 C C . TYR A 1 183 ? 3.694 2.461 -20.310 1.00 92.44 183 TYR A C 1
ATOM 1410 O O . TYR A 1 183 ? 4.741 2.077 -19.782 1.00 92.44 183 TYR A O 1
ATOM 1418 N N . GLY A 1 184 ? 3.117 3.619 -20.024 1.00 94.31 184 GLY A N 1
ATOM 1419 C CA . GLY A 1 184 ? 3.582 4.618 -19.081 1.00 94.31 184 GLY A CA 1
ATOM 1420 C C . GLY A 1 184 ? 2.399 5.394 -18.523 1.00 94.31 184 GLY A C 1
ATOM 1421 O O . GLY A 1 184 ? 1.254 4.957 -18.617 1.00 94.31 184 GLY A O 1
ATOM 1422 N N . TYR A 1 185 ? 2.659 6.551 -17.934 1.00 94.88 185 TYR A N 1
ATOM 1423 C CA . TYR A 1 185 ? 1.621 7.448 -17.468 1.00 94.88 185 TYR A CA 1
ATOM 1424 C C . TYR A 1 185 ? 2.070 8.914 -17.498 1.00 94.88 185 TYR A C 1
ATOM 1426 O O . TYR A 1 185 ? 3.251 9.247 -17.377 1.00 94.88 185 TYR A O 1
ATOM 1434 N N . THR A 1 186 ? 1.109 9.821 -17.643 1.00 90.69 186 THR A N 1
ATOM 1435 C CA . THR A 1 186 ? 1.337 11.272 -17.530 1.00 90.69 186 THR A CA 1
ATOM 1436 C C . THR A 1 186 ? 1.455 11.692 -16.066 1.00 90.69 186 THR A C 1
ATOM 1438 O O . THR A 1 186 ? 0.804 11.073 -15.236 1.00 90.69 186 THR A O 1
ATOM 1441 N N . ILE A 1 187 ? 2.097 12.818 -15.737 1.00 85.75 187 ILE A N 1
ATOM 1442 C CA . ILE A 1 187 ? 2.172 13.332 -14.348 1.00 85.75 187 ILE A CA 1
ATOM 1443 C C . ILE A 1 187 ? 0.800 13.496 -13.649 1.00 85.75 187 ILE A C 1
ATOM 1445 O O . ILE A 1 187 ? 0.714 13.451 -12.425 1.00 85.75 187 ILE A O 1
ATOM 1449 N N . ASP A 1 188 ? -0.279 13.646 -14.426 1.00 82.25 188 ASP A N 1
ATOM 1450 C CA . ASP A 1 188 ? -1.678 13.678 -13.966 1.00 82.25 188 ASP A CA 1
ATOM 1451 C C . ASP A 1 188 ? -2.275 12.300 -13.621 1.00 82.25 188 ASP A C 1
ATOM 1453 O O . ASP A 1 188 ? -3.446 12.207 -13.267 1.00 82.25 188 ASP A O 1
ATOM 1457 N N . GLY A 1 189 ? -1.494 11.229 -13.753 1.00 83.38 189 GLY A N 1
ATOM 1458 C CA . GLY A 1 189 ? -1.900 9.860 -13.460 1.00 83.38 189 GLY A CA 1
ATOM 1459 C C . GLY A 1 189 ? -2.857 9.239 -14.479 1.00 83.38 189 GLY A C 1
ATOM 1460 O O . GLY A 1 189 ? -3.808 8.574 -14.090 1.00 83.38 189 GLY A O 1
ATOM 1461 N N . LYS A 1 190 ? -2.617 9.456 -15.776 1.00 89.31 190 LYS A N 1
ATOM 1462 C CA . LYS A 1 190 ? -3.342 8.793 -16.876 1.00 89.31 190 LYS A CA 1
ATOM 1463 C C . LYS A 1 190 ? -2.425 7.831 -17.604 1.00 89.31 190 LYS A C 1
ATOM 1465 O O . LYS A 1 190 ? -1.293 8.234 -17.881 1.00 89.31 190 LYS A O 1
ATOM 1470 N N . LEU A 1 191 ? -2.899 6.632 -17.944 1.00 92.31 191 LEU A N 1
ATOM 1471 C CA . LEU A 1 191 ? -2.105 5.663 -18.695 1.00 92.31 191 LEU A CA 1
ATOM 1472 C C . LEU A 1 191 ? -1.762 6.210 -20.090 1.00 92.31 191 LEU A C 1
ATOM 1474 O O . LEU A 1 191 ? -2.551 6.903 -20.737 1.00 92.31 191 LEU A O 1
ATOM 1478 N N . THR A 1 192 ? -0.566 5.888 -20.567 1.00 92.75 192 THR A N 1
ATOM 1479 C CA . THR A 1 192 ? -0.148 6.081 -21.956 1.00 92.75 192 THR A CA 1
ATOM 1480 C C . THR A 1 192 ? 0.322 4.744 -22.521 1.00 92.75 192 THR A C 1
ATOM 1482 O O . THR A 1 192 ? 0.930 3.952 -21.811 1.00 92.75 192 THR A O 1
ATOM 1485 N N . HIS A 1 193 ? 0.091 4.484 -23.809 1.00 91.00 193 HIS A N 1
ATOM 1486 C CA . HIS A 1 193 ? 0.598 3.282 -24.497 1.00 91.00 193 HIS A CA 1
ATOM 1487 C C . HIS A 1 193 ? 1.983 3.523 -25.125 1.00 91.00 193 HIS A C 1
ATOM 1489 O O . HIS A 1 193 ? 2.289 3.052 -26.220 1.00 91.00 193 HIS A O 1
ATOM 1495 N N . GLU A 1 194 ? 2.804 4.331 -24.454 1.00 90.62 194 GLU A N 1
ATOM 1496 C CA . GLU A 1 194 ? 4.172 4.644 -24.858 1.00 90.62 194 GLU A CA 1
ATOM 1497 C C . GLU A 1 194 ? 5.156 3.946 -23.917 1.00 90.62 194 GLU A C 1
ATOM 1499 O O . GLU A 1 194 ? 4.962 3.931 -22.704 1.00 90.62 194 GLU A O 1
ATOM 1504 N N . SER A 1 195 ? 6.248 3.401 -24.457 1.00 92.00 195 SER A N 1
ATOM 1505 C CA . SER A 1 195 ? 7.335 2.804 -23.670 1.00 92.00 195 SER A CA 1
ATOM 1506 C C . SER A 1 195 ? 8.191 3.881 -22.991 1.00 92.00 195 SER A C 1
ATOM 1508 O O . SER A 1 195 ? 9.325 4.138 -23.393 1.00 92.00 195 SER A O 1
ATOM 1510 N N . THR A 1 196 ? 7.654 4.530 -21.959 1.00 93.00 196 THR A N 1
ATOM 1511 C CA . THR A 1 196 ? 8.318 5.637 -21.243 1.00 93.00 196 THR A CA 1
ATOM 1512 C C . THR A 1 196 ? 9.435 5.178 -20.299 1.00 93.00 196 THR A C 1
ATOM 1514 O O . THR A 1 196 ? 10.224 5.996 -19.822 1.00 93.00 196 THR A O 1
ATOM 1517 N N . GLY A 1 197 ? 9.500 3.878 -19.990 1.00 94.06 197 GLY A N 1
ATOM 1518 C CA . GLY A 1 197 ? 10.407 3.329 -18.978 1.00 94.06 197 GLY A CA 1
ATOM 1519 C C . GLY A 1 197 ? 9.891 3.439 -17.543 1.00 94.06 197 GLY A C 1
ATOM 1520 O O . GLY A 1 197 ? 10.607 3.037 -16.629 1.00 94.06 197 GLY A O 1
ATOM 1521 N N . GLN A 1 198 ? 8.676 3.959 -17.331 1.00 96.44 198 GLN A N 1
ATOM 1522 C CA . GLN A 1 198 ? 8.067 4.050 -15.999 1.00 96.44 198 GLN A CA 1
ATOM 1523 C C . GLN A 1 198 ? 7.676 2.683 -15.431 1.00 96.44 198 GLN A C 1
ATOM 1525 O O . GLN A 1 198 ? 7.647 2.532 -14.217 1.00 96.44 198 GLN A O 1
ATOM 1530 N N . PHE A 1 199 ? 7.426 1.688 -16.283 1.00 97.38 199 PHE A N 1
ATOM 1531 C CA . PHE A 1 199 ? 7.209 0.305 -15.870 1.00 97.38 199 PHE 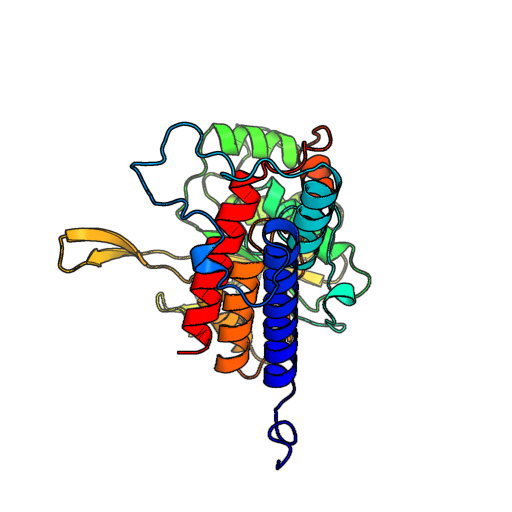A CA 1
ATOM 1532 C C . PHE A 1 199 ? 8.291 -0.590 -16.463 1.00 97.38 199 PHE A C 1
ATOM 1534 O O . PHE A 1 199 ? 8.479 -0.646 -17.684 1.00 97.38 199 PHE A O 1
ATOM 1541 N N . ARG A 1 200 ? 9.014 -1.289 -15.588 1.00 97.75 200 ARG A N 1
ATOM 1542 C CA . ARG A 1 200 ? 10.115 -2.180 -15.960 1.00 97.75 200 ARG A CA 1
ATOM 1543 C C . ARG A 1 200 ? 9.948 -3.530 -15.287 1.00 97.75 200 ARG A C 1
ATOM 1545 O O . ARG A 1 200 ? 9.984 -3.600 -14.062 1.00 97.75 200 ARG A O 1
ATOM 1552 N N . GLN A 1 201 ? 9.815 -4.592 -16.074 1.00 98.06 201 GLN A N 1
ATOM 1553 C CA . GLN A 1 201 ? 9.969 -5.951 -15.566 1.00 98.06 201 GLN A CA 1
ATOM 1554 C C . GLN A 1 201 ? 11.457 -6.225 -15.354 1.00 98.06 201 GLN A C 1
ATOM 1556 O O . GLN A 1 201 ? 12.254 -6.048 -16.275 1.00 98.06 201 GLN A O 1
ATOM 1561 N N . ILE A 1 202 ? 11.824 -6.646 -14.146 1.00 98.19 202 ILE A N 1
ATOM 1562 C CA . ILE A 1 202 ? 13.223 -6.877 -13.745 1.00 98.19 202 ILE A CA 1
ATOM 1563 C C . ILE A 1 202 ? 13.531 -8.353 -13.457 1.00 98.19 202 ILE A C 1
ATOM 1565 O O . ILE A 1 202 ? 14.689 -8.734 -13.273 1.00 98.19 202 ILE A O 1
ATOM 1569 N N . GLY A 1 203 ? 12.501 -9.194 -13.396 1.00 98.31 203 GLY A N 1
ATOM 1570 C CA . GLY A 1 203 ? 12.627 -10.606 -13.065 1.00 98.31 203 GLY A CA 1
ATOM 1571 C C . GLY A 1 203 ? 11.284 -11.235 -12.730 1.00 98.31 203 GLY A C 1
ATOM 1572 O O . GLY A 1 203 ? 10.234 -10.745 -13.147 1.00 98.31 203 GLY A O 1
ATOM 1573 N N . MET A 1 204 ? 11.346 -12.309 -11.953 1.00 98.44 204 MET A N 1
ATOM 1574 C CA . MET A 1 204 ? 10.199 -13.042 -11.423 1.00 98.44 204 MET A CA 1
ATOM 1575 C C . MET A 1 204 ? 10.369 -13.215 -9.914 1.00 98.44 204 MET A C 1
ATOM 1577 O O . MET A 1 204 ? 11.498 -13.353 -9.452 1.00 98.44 204 MET A O 1
ATOM 1581 N N . VAL A 1 205 ? 9.276 -13.257 -9.158 1.00 98.00 205 VAL A N 1
ATOM 1582 C CA . VAL A 1 205 ? 9.240 -13.782 -7.786 1.00 98.00 205 VAL A CA 1
ATOM 1583 C C . VAL A 1 205 ? 8.455 -15.086 -7.842 1.00 98.00 205 VAL A C 1
ATOM 1585 O O . VAL A 1 205 ? 7.259 -15.078 -8.128 1.00 98.00 205 VAL A O 1
ATOM 1588 N N . GLY A 1 206 ? 9.148 -16.211 -7.666 1.00 95.06 206 GLY A N 1
ATOM 1589 C CA . GLY A 1 206 ? 8.607 -17.513 -8.046 1.00 95.06 206 GLY A CA 1
ATOM 1590 C C . GLY A 1 206 ? 8.343 -17.559 -9.554 1.00 95.06 206 GLY A C 1
ATOM 1591 O O . GLY A 1 206 ? 9.261 -17.409 -10.361 1.00 95.06 206 GLY A O 1
ATOM 1592 N N . ASP A 1 207 ? 7.085 -17.747 -9.938 1.00 95.44 207 ASP A N 1
ATOM 1593 C CA . ASP A 1 207 ? 6.593 -17.727 -11.317 1.00 95.44 207 ASP A CA 1
ATOM 1594 C C . ASP A 1 207 ? 5.793 -16.461 -11.669 1.00 95.44 207 ASP A C 1
ATOM 1596 O O . ASP A 1 207 ? 5.263 -16.362 -12.777 1.00 95.44 207 ASP A O 1
ATOM 1600 N N . VAL A 1 208 ? 5.770 -15.461 -10.781 1.00 98.00 208 VAL A N 1
ATOM 1601 C CA . VAL A 1 208 ? 5.047 -14.204 -10.998 1.00 98.00 208 VAL A CA 1
ATOM 1602 C C . VAL A 1 208 ? 5.996 -13.095 -11.469 1.00 98.00 208 VAL A C 1
ATOM 1604 O O . VAL A 1 208 ? 7.019 -12.859 -10.819 1.00 98.00 208 VAL A O 1
ATOM 1607 N N . PRO A 1 209 ? 5.696 -12.374 -12.567 1.00 98.12 209 PRO A N 1
ATOM 1608 C CA . PRO A 1 209 ? 6.519 -11.260 -13.026 1.00 98.12 209 PRO A CA 1
ATOM 1609 C C . PRO A 1 209 ? 6.673 -10.161 -11.970 1.00 98.12 209 PRO A C 1
ATOM 1611 O O . PRO A 1 209 ? 5.695 -9.713 -11.369 1.00 98.12 209 PRO A O 1
ATOM 1614 N N . ALA A 1 210 ? 7.913 -9.708 -11.783 1.00 98.56 210 ALA A N 1
ATOM 1615 C CA . ALA A 1 210 ? 8.285 -8.631 -10.875 1.00 98.56 210 ALA A CA 1
ATOM 1616 C C . ALA A 1 210 ? 8.561 -7.348 -11.663 1.00 98.56 210 ALA A C 1
ATOM 1618 O O . ALA A 1 210 ? 9.505 -7.276 -12.462 1.00 98.56 210 ALA A O 1
ATOM 1619 N N . VAL A 1 211 ? 7.733 -6.334 -11.431 1.00 98.50 211 VAL A N 1
ATOM 1620 C CA . VAL A 1 211 ? 7.756 -5.052 -12.134 1.00 98.50 211 VAL A CA 1
ATOM 1621 C C . VAL A 1 211 ? 8.007 -3.925 -11.142 1.00 98.50 211 VAL A C 1
ATOM 1623 O O . VAL A 1 211 ? 7.365 -3.845 -10.098 1.00 98.50 211 VAL A O 1
ATOM 1626 N N . VAL A 1 212 ? 8.909 -3.009 -11.483 1.00 98.19 212 VAL A N 1
ATOM 1627 C CA . VAL A 1 212 ? 9.080 -1.756 -10.742 1.00 98.19 212 VAL A CA 1
ATOM 1628 C C . VAL A 1 212 ? 8.346 -0.642 -11.482 1.00 98.19 212 VAL A C 1
ATOM 1630 O O . VAL A 1 212 ? 8.534 -0.459 -12.689 1.00 98.19 212 VAL A O 1
ATOM 1633 N N . MET A 1 213 ? 7.509 0.097 -10.754 1.00 97.81 213 MET A N 1
ATOM 1634 C CA . MET A 1 213 ? 6.840 1.310 -11.215 1.00 97.81 213 MET A CA 1
ATOM 1635 C C . MET A 1 213 ? 7.599 2.533 -10.695 1.00 97.81 213 MET A C 1
ATOM 1637 O O . MET A 1 213 ? 7.574 2.844 -9.502 1.00 97.81 213 MET A O 1
ATOM 1641 N N . ARG A 1 214 ? 8.254 3.260 -11.598 1.00 96.94 214 ARG A N 1
ATOM 1642 C CA . ARG A 1 214 ? 8.885 4.544 -11.295 1.00 96.94 214 ARG A CA 1
ATOM 1643 C C . ARG A 1 214 ? 7.809 5.588 -11.056 1.00 96.94 214 ARG A C 1
ATOM 1645 O O . ARG A 1 214 ? 6.972 5.784 -11.934 1.00 96.94 214 ARG A O 1
ATOM 1652 N N . ILE A 1 215 ? 7.838 6.256 -9.905 1.00 95.81 215 ILE A N 1
ATOM 1653 C CA . ILE A 1 215 ? 6.990 7.411 -9.599 1.00 95.81 215 ILE A CA 1
ATOM 1654 C C . ILE A 1 215 ? 7.749 8.690 -9.936 1.00 95.81 215 ILE A C 1
ATOM 1656 O O . ILE A 1 215 ? 8.716 9.045 -9.263 1.00 95.81 215 ILE A O 1
ATOM 1660 N N . ASP A 1 216 ? 7.284 9.366 -10.981 1.00 91.62 216 ASP A N 1
ATOM 1661 C CA . ASP A 1 216 ? 7.785 10.668 -11.398 1.00 91.62 216 ASP A CA 1
ATOM 1662 C C . ASP A 1 216 ? 7.096 11.770 -10.583 1.00 91.62 216 ASP A C 1
ATOM 1664 O O . ASP A 1 216 ? 5.926 11.648 -10.193 1.00 91.62 216 ASP A O 1
ATOM 1668 N N . ARG A 1 217 ? 7.816 12.864 -10.324 1.00 89.50 217 ARG A N 1
ATOM 1669 C CA . ARG A 1 217 ? 7.268 14.033 -9.636 1.00 89.50 217 ARG A CA 1
ATOM 1670 C C . ARG A 1 217 ? 7.739 15.329 -10.271 1.00 89.50 217 ARG A C 1
ATOM 1672 O O . ARG A 1 217 ? 8.847 15.424 -10.776 1.00 89.50 217 ARG A O 1
ATOM 1679 N N . GLU A 1 218 ? 6.907 16.354 -10.182 1.00 87.81 218 GLU A N 1
ATOM 1680 C CA . GLU A 1 218 ? 7.229 17.689 -10.678 1.00 87.81 218 GLU A CA 1
ATOM 1681 C C . GLU A 1 218 ? 6.978 18.732 -9.595 1.00 87.81 218 GLU A C 1
ATOM 1683 O O . GLU A 1 218 ? 6.050 18.620 -8.790 1.00 87.81 218 GLU A O 1
ATOM 1688 N N . TRP A 1 219 ? 7.807 19.775 -9.567 1.00 86.88 219 TRP A N 1
ATOM 1689 C CA . TRP A 1 219 ? 7.548 20.921 -8.705 1.00 86.88 219 TRP A CA 1
ATOM 1690 C C . TRP A 1 219 ? 6.307 21.668 -9.185 1.00 86.88 219 TRP A C 1
ATOM 1692 O O . TRP A 1 219 ? 6.229 22.097 -10.333 1.00 86.88 219 TRP A O 1
ATOM 1702 N N . HIS A 1 220 ? 5.379 21.885 -8.263 1.00 84.38 220 HIS A N 1
ATOM 1703 C CA . HIS A 1 220 ? 4.201 22.711 -8.449 1.00 84.38 220 HIS A CA 1
ATOM 1704 C C . HIS A 1 220 ? 4.212 23.838 -7.416 1.00 84.38 220 HIS A C 1
ATOM 1706 O O . HIS A 1 220 ? 4.478 23.609 -6.236 1.00 84.38 220 HIS A O 1
ATOM 1712 N N . GLU A 1 221 ? 3.913 25.055 -7.849 1.00 88.88 221 GLU A N 1
ATOM 1713 C CA . GLU A 1 221 ? 3.713 26.204 -6.969 1.00 88.88 221 GLU A CA 1
ATOM 1714 C C . GLU A 1 221 ? 2.250 26.631 -7.083 1.00 88.88 221 GLU A C 1
ATOM 1716 O O . GLU A 1 221 ? 1.753 26.825 -8.192 1.00 88.88 221 GLU A O 1
ATOM 1721 N N . ASP A 1 222 ? 1.540 26.685 -5.955 1.00 85.12 222 ASP A N 1
ATOM 1722 C CA . ASP A 1 222 ? 0.148 27.135 -5.941 1.00 85.12 222 ASP A CA 1
ATOM 1723 C C . ASP A 1 222 ? 0.035 28.664 -6.097 1.00 85.12 222 ASP A C 1
ATOM 1725 O O . ASP A 1 222 ? 1.025 29.395 -6.060 1.00 85.12 222 ASP A O 1
ATOM 1729 N N . GLU A 1 223 ? -1.192 29.174 -6.255 1.00 86.38 223 GLU A N 1
ATOM 1730 C CA . GLU A 1 223 ? -1.451 30.619 -6.388 1.00 86.38 223 GLU A CA 1
ATOM 1731 C C . GLU A 1 223 ? -0.981 31.440 -5.168 1.00 86.38 223 GLU A C 1
ATOM 1733 O O . GLU A 1 223 ? -0.814 32.656 -5.268 1.00 86.38 223 GLU A O 1
ATOM 1738 N N . ALA A 1 224 ? -0.757 30.790 -4.021 1.00 85.81 224 ALA A N 1
ATOM 1739 C CA . ALA A 1 224 ? -0.259 31.396 -2.791 1.00 85.81 224 ALA A CA 1
ATOM 1740 C C . ALA A 1 224 ? 1.276 31.303 -2.643 1.00 85.81 224 ALA A C 1
ATOM 1742 O O . ALA A 1 224 ? 1.815 31.771 -1.638 1.00 85.81 224 ALA A O 1
ATOM 1743 N N . GLY A 1 225 ? 1.986 30.737 -3.626 1.00 84.56 225 GLY A N 1
ATOM 1744 C CA . GLY A 1 225 ? 3.440 30.566 -3.611 1.00 84.56 225 GLY A CA 1
ATOM 1745 C C . GLY A 1 225 ? 3.925 29.350 -2.813 1.00 84.56 225 GLY A C 1
ATOM 1746 O O . GLY A 1 225 ? 5.128 29.205 -2.580 1.00 84.56 225 GLY A O 1
ATOM 1747 N N . ASN A 1 226 ? 3.028 28.468 -2.358 1.00 84.75 226 ASN A N 1
ATOM 1748 C CA . ASN A 1 226 ? 3.428 27.250 -1.663 1.00 84.75 226 ASN A CA 1
ATOM 1749 C C . ASN A 1 226 ? 3.908 26.216 -2.676 1.00 84.75 226 ASN A C 1
ATOM 1751 O O . ASN A 1 226 ? 3.187 25.814 -3.593 1.00 84.75 226 ASN A O 1
ATOM 1755 N N . ARG A 1 227 ? 5.135 25.740 -2.468 1.00 84.44 227 ARG A N 1
ATOM 1756 C CA . ARG A 1 227 ? 5.744 24.707 -3.303 1.00 84.44 227 ARG A CA 1
ATOM 1757 C C . ARG A 1 227 ? 5.364 23.327 -2.783 1.00 84.44 227 ARG A C 1
ATOM 1759 O O . ARG A 1 227 ? 5.540 23.023 -1.606 1.00 84.44 227 ARG A O 1
ATOM 1766 N N . SER A 1 228 ? 4.874 22.488 -3.680 1.00 83.69 228 SER A N 1
ATOM 1767 C CA . SER A 1 228 ? 4.542 21.086 -3.441 1.00 83.69 228 SER A CA 1
ATOM 1768 C C . SER A 1 228 ? 5.022 20.237 -4.616 1.00 83.69 228 SER A C 1
ATOM 1770 O O . SER A 1 228 ? 5.400 20.760 -5.664 1.00 83.69 228 SER A O 1
ATOM 1772 N N . PHE A 1 229 ? 5.044 18.922 -4.430 1.00 85.19 229 PHE A N 1
ATOM 1773 C CA . PHE A 1 229 ? 5.304 17.993 -5.520 1.00 85.19 229 PHE A CA 1
ATOM 1774 C C . PHE A 1 229 ? 3.983 17.496 -6.083 1.00 85.19 229 PHE A C 1
ATOM 1776 O O . PHE A 1 229 ? 3.142 16.989 -5.339 1.00 85.19 229 PHE A O 1
ATOM 1783 N N . LYS A 1 230 ? 3.830 17.600 -7.398 1.00 87.75 230 LYS A N 1
ATOM 1784 C CA . LYS A 1 230 ? 2.790 16.903 -8.139 1.00 87.75 230 LYS A CA 1
ATOM 1785 C C . LYS A 1 230 ? 3.312 15.523 -8.512 1.00 87.75 230 LYS A C 1
ATOM 1787 O O . LYS A 1 230 ? 4.383 15.418 -9.099 1.00 87.75 230 LYS A O 1
ATOM 1792 N N . ARG A 1 231 ? 2.573 14.483 -8.137 1.00 89.81 231 ARG A N 1
ATOM 1793 C CA . ARG A 1 231 ? 2.859 13.076 -8.441 1.00 89.81 231 ARG A CA 1
ATOM 1794 C C . ARG A 1 231 ? 1.572 12.255 -8.315 1.00 89.81 231 ARG A C 1
ATOM 1796 O O . ARG A 1 231 ? 0.683 12.698 -7.580 1.00 89.81 231 ARG A O 1
ATOM 1803 N N . PRO A 1 232 ? 1.473 11.078 -8.953 1.00 90.75 232 PRO A N 1
ATOM 1804 C CA . PRO A 1 232 ? 0.360 10.165 -8.722 1.00 90.75 232 PRO A CA 1
ATOM 1805 C C . PRO A 1 232 ? 0.263 9.771 -7.239 1.00 90.75 232 PRO A C 1
ATOM 1807 O O . PRO A 1 232 ? 1.226 9.267 -6.658 1.00 90.75 232 PRO A O 1
ATOM 1810 N N . ASP A 1 233 ? -0.893 10.013 -6.621 1.00 90.50 233 ASP A N 1
ATOM 1811 C CA . ASP A 1 233 ? -1.234 9.477 -5.301 1.00 90.50 233 ASP A CA 1
ATOM 1812 C C . ASP A 1 233 ? -1.714 8.015 -5.406 1.00 90.50 233 ASP A C 1
ATOM 1814 O O . ASP A 1 233 ? -1.718 7.427 -6.488 1.00 90.50 233 ASP A O 1
ATOM 1818 N N . ASN A 1 234 ? -2.081 7.384 -4.285 1.00 92.62 234 ASN A N 1
ATOM 1819 C CA . ASN A 1 234 ? -2.504 5.978 -4.281 1.00 92.62 234 ASN A CA 1
ATOM 1820 C C . ASN A 1 234 ? -3.752 5.749 -5.151 1.00 92.62 234 ASN A C 1
ATOM 1822 O O . ASN A 1 234 ? -3.775 4.798 -5.932 1.00 92.62 234 ASN A O 1
ATOM 1826 N N . PHE A 1 235 ? -4.732 6.657 -5.092 1.00 93.06 235 PHE A N 1
ATOM 1827 C CA . PHE A 1 235 ? -5.886 6.665 -5.996 1.00 93.06 235 PHE A CA 1
ATOM 1828 C C . PHE A 1 235 ? -5.457 6.707 -7.471 1.00 93.06 235 PHE A C 1
ATOM 1830 O O . PHE A 1 235 ? -5.873 5.854 -8.253 1.00 93.06 235 PHE A O 1
ATOM 1837 N N . ALA A 1 236 ? -4.591 7.647 -7.856 1.00 93.81 236 ALA A N 1
ATOM 1838 C CA . ALA A 1 236 ? -4.117 7.770 -9.230 1.00 93.81 236 ALA A CA 1
ATOM 1839 C C . ALA A 1 236 ? -3.323 6.535 -9.679 1.00 93.81 236 ALA A C 1
ATOM 1841 O O . ALA A 1 236 ? -3.537 6.056 -10.787 1.00 93.81 236 ALA A O 1
ATOM 1842 N N . LYS A 1 237 ? -2.458 5.971 -8.822 1.00 95.19 237 LYS A N 1
ATOM 1843 C CA . LYS A 1 237 ? -1.730 4.724 -9.118 1.00 95.19 237 LYS A CA 1
ATOM 1844 C C . LYS A 1 237 ? -2.693 3.574 -9.417 1.00 95.19 237 LYS A C 1
ATOM 1846 O O . LYS A 1 237 ? -2.526 2.895 -10.424 1.00 95.19 237 LYS A O 1
ATOM 1851 N N . MET A 1 238 ? -3.723 3.395 -8.591 1.00 95.81 238 MET A N 1
ATOM 1852 C CA . MET A 1 238 ? -4.761 2.387 -8.816 1.00 95.81 238 MET A CA 1
ATOM 1853 C C . MET A 1 238 ? -5.504 2.607 -10.144 1.00 95.81 238 MET A C 1
ATOM 1855 O O . MET A 1 238 ? -5.691 1.652 -10.892 1.00 95.81 238 MET A O 1
ATOM 1859 N N . CYS A 1 239 ? -5.848 3.857 -10.474 1.00 94.81 239 CYS A N 1
ATOM 1860 C CA . CYS A 1 239 ? -6.500 4.197 -11.741 1.00 94.81 239 CYS A CA 1
ATOM 1861 C C . CYS A 1 239 ? -5.616 3.912 -12.969 1.00 94.81 239 CYS A C 1
ATOM 1863 O O . CYS A 1 239 ? -6.088 3.311 -13.930 1.00 94.81 239 CYS A O 1
ATOM 1865 N N . ILE A 1 240 ? -4.328 4.280 -12.928 1.00 95.19 240 ILE A N 1
ATOM 1866 C CA . ILE A 1 240 ? -3.366 3.984 -14.007 1.00 95.19 240 ILE A CA 1
ATOM 1867 C C . ILE A 1 240 ? -3.325 2.479 -14.270 1.00 95.19 240 ILE A C 1
ATOM 1869 O O . ILE A 1 240 ? -3.405 2.039 -15.412 1.00 95.19 240 ILE A O 1
ATOM 1873 N N . ILE A 1 241 ? -3.205 1.689 -13.204 1.00 95.06 241 ILE A N 1
ATOM 1874 C CA . ILE A 1 241 ? -3.093 0.237 -13.306 1.00 95.06 241 ILE A CA 1
ATOM 1875 C C . ILE A 1 241 ? -4.379 -0.403 -13.833 1.00 95.06 241 ILE A C 1
ATOM 1877 O O . ILE A 1 241 ? -4.299 -1.331 -14.630 1.00 95.06 241 ILE A O 1
ATOM 1881 N N . SER A 1 242 ? -5.556 0.096 -13.453 1.00 93.81 242 SER A N 1
ATOM 1882 C CA . SER A 1 242 ? -6.826 -0.436 -13.969 1.00 93.81 242 SER A CA 1
ATOM 1883 C C . SER A 1 242 ? -7.056 -0.186 -15.460 1.00 93.81 242 SER A C 1
ATOM 1885 O O . SER A 1 242 ? -7.913 -0.832 -16.050 1.00 93.81 242 SER A O 1
ATOM 1887 N N . GLU A 1 243 ? -6.317 0.740 -16.077 1.00 91.88 243 GLU A N 1
ATOM 1888 C CA . GLU A 1 243 ? -6.382 0.977 -17.524 1.00 91.88 243 GLU A CA 1
ATOM 1889 C C . GLU A 1 243 ? -5.473 0.020 -18.321 1.00 91.88 243 GLU A C 1
ATOM 1891 O O . GLU A 1 243 ? -5.528 0.009 -19.550 1.00 91.88 243 GLU A O 1
ATOM 1896 N N . VAL A 1 244 ? -4.625 -0.776 -17.655 1.00 88.88 244 VAL A N 1
ATOM 1897 C CA . VAL A 1 244 ? -3.766 -1.763 -18.325 1.00 88.88 244 VAL A CA 1
ATOM 1898 C C . VAL A 1 244 ? -4.623 -2.921 -18.844 1.00 88.88 244 VAL A C 1
ATOM 1900 O O . VAL A 1 244 ? -5.452 -3.474 -18.123 1.00 88.88 244 VAL A O 1
ATOM 1903 N N . ASP A 1 245 ? -4.406 -3.307 -20.105 1.00 83.75 245 ASP A N 1
ATOM 1904 C CA . ASP A 1 245 ? -5.176 -4.365 -20.764 1.00 83.75 245 ASP A CA 1
ATOM 1905 C C . ASP A 1 245 ? -5.167 -5.679 -19.960 1.00 83.75 245 ASP A C 1
ATOM 1907 O O . ASP A 1 245 ? -4.108 -6.225 -19.642 1.00 83.75 245 ASP A O 1
ATOM 1911 N N . GLY A 1 246 ? -6.361 -6.221 -19.694 1.00 82.88 246 GLY A N 1
ATOM 1912 C CA . GLY A 1 246 ? -6.544 -7.513 -19.021 1.00 82.88 246 GLY A CA 1
ATOM 1913 C C . GLY A 1 246 ? -6.530 -7.465 -17.490 1.00 82.88 246 GLY A C 1
ATOM 1914 O O . GLY A 1 246 ? -6.467 -8.519 -16.863 1.00 82.88 246 GLY A O 1
ATOM 1915 N N . VAL A 1 247 ? -6.579 -6.276 -16.882 1.00 88.88 247 VAL A N 1
ATOM 1916 C CA . VAL A 1 247 ? -6.707 -6.127 -15.426 1.00 88.88 247 VAL A CA 1
ATOM 1917 C C . VAL A 1 247 ? -8.178 -6.182 -15.009 1.00 88.88 247 VAL A C 1
ATOM 1919 O O . VAL A 1 247 ? -8.912 -5.210 -15.163 1.00 88.88 247 VAL A O 1
ATOM 1922 N N . ASP A 1 248 ? -8.590 -7.308 -14.426 1.00 89.00 248 ASP A N 1
ATOM 1923 C CA . ASP A 1 248 ? -9.953 -7.493 -13.898 1.00 89.00 248 ASP A CA 1
ATOM 1924 C C . ASP A 1 248 ? -10.061 -7.145 -12.401 1.00 89.00 248 ASP A C 1
ATOM 1926 O O . ASP A 1 248 ? -11.104 -6.694 -11.915 1.00 89.00 248 ASP A O 1
ATOM 1930 N N . SER A 1 249 ? -8.968 -7.324 -11.651 1.00 96.19 249 SER A N 1
ATOM 1931 C CA . SER A 1 249 ? -8.894 -6.969 -10.233 1.00 96.19 249 SER A CA 1
ATOM 1932 C C . SER A 1 249 ? -7.495 -6.530 -9.798 1.00 96.19 249 SER A C 1
ATOM 1934 O O . SER A 1 249 ? -6.480 -6.956 -10.355 1.00 96.19 249 SER A O 1
ATOM 1936 N N . ILE A 1 250 ? -7.447 -5.663 -8.783 1.00 98.06 250 ILE A N 1
ATOM 1937 C CA . ILE A 1 250 ? -6.222 -5.112 -8.199 1.00 98.06 250 ILE A CA 1
ATOM 1938 C C . ILE A 1 250 ? -6.213 -5.369 -6.691 1.00 98.06 250 ILE A C 1
ATOM 1940 O O . ILE A 1 250 ? -7.160 -5.037 -5.974 1.00 98.06 250 ILE A O 1
ATOM 1944 N N . GLY A 1 251 ? -5.100 -5.900 -6.196 1.00 97.88 251 GLY A N 1
ATOM 1945 C CA . GLY A 1 251 ? -4.760 -5.906 -4.780 1.00 97.88 251 GLY A CA 1
ATOM 1946 C C . GLY A 1 251 ? -3.787 -4.776 -4.485 1.00 97.88 251 GLY A C 1
ATOM 1947 O O . GLY A 1 251 ? -2.609 -4.894 -4.813 1.00 97.88 251 GLY A O 1
ATOM 1948 N N . PHE A 1 252 ? -4.265 -3.689 -3.877 1.00 97.69 252 PHE A N 1
ATOM 1949 C CA . PHE A 1 252 ? -3.400 -2.600 -3.423 1.00 97.69 252 PHE A CA 1
ATOM 1950 C C . PHE A 1 252 ? -2.838 -2.932 -2.037 1.00 97.69 252 PHE A C 1
ATOM 1952 O O . PHE A 1 252 ? -3.555 -2.873 -1.040 1.00 97.69 252 PHE A O 1
ATOM 1959 N N . VAL A 1 253 ? -1.571 -3.334 -1.983 1.00 97.19 253 VAL A N 1
ATOM 1960 C CA . VAL A 1 253 ? -0.941 -3.907 -0.790 1.00 97.19 253 VAL A CA 1
ATOM 1961 C C . VAL A 1 253 ? -0.243 -2.817 0.018 1.00 97.19 253 VAL A C 1
ATOM 1963 O O . VAL A 1 253 ? 0.573 -2.069 -0.518 1.00 97.19 253 VAL A O 1
ATOM 1966 N N . THR A 1 254 ? -0.572 -2.720 1.308 1.00 94.00 254 THR A N 1
ATOM 1967 C CA . THR A 1 254 ? -0.107 -1.637 2.196 1.00 94.00 254 THR A CA 1
ATOM 1968 C C . THR A 1 254 ? -0.024 -2.090 3.663 1.00 94.00 254 THR A C 1
ATOM 1970 O O . THR A 1 254 ? -0.287 -3.240 4.008 1.00 94.00 254 THR A O 1
ATOM 1973 N N . SER A 1 255 ? 0.341 -1.185 4.568 1.00 88.69 255 SER A N 1
ATOM 1974 C CA . SER A 1 255 ? 0.343 -1.424 6.011 1.00 88.69 255 SER A CA 1
ATOM 1975 C C . SER A 1 255 ? -1.057 -1.342 6.621 1.00 88.69 255 SER A C 1
ATOM 1977 O O . SER A 1 255 ? -1.862 -0.484 6.250 1.00 88.69 255 SER A O 1
ATOM 1979 N N . SER A 1 256 ? -1.285 -2.119 7.679 1.00 83.56 256 SER A N 1
ATOM 1980 C CA . SER A 1 256 ? -2.487 -2.023 8.515 1.00 83.56 256 SER A CA 1
ATOM 1981 C C . SER A 1 256 ? -2.699 -0.607 9.104 1.00 83.56 256 SER A C 1
ATOM 1983 O O . SER A 1 256 ? -3.818 -0.106 9.176 1.00 83.56 256 SER A O 1
ATOM 1985 N N . THR A 1 257 ? -1.617 0.125 9.405 1.00 74.88 257 THR A N 1
ATOM 1986 C CA . THR A 1 257 ? -1.667 1.501 9.953 1.00 74.88 257 THR A CA 1
ATOM 1987 C C . THR A 1 257 ? -2.457 2.490 9.087 1.00 74.88 257 THR A C 1
ATOM 1989 O O . THR A 1 257 ? -3.145 3.347 9.634 1.00 74.88 257 THR A O 1
ATOM 1992 N N . TYR A 1 258 ? -2.362 2.389 7.758 1.00 68.88 258 TYR A N 1
ATOM 1993 C CA . TYR A 1 258 ? -2.999 3.323 6.813 1.00 68.88 258 TYR A CA 1
ATOM 1994 C C . TYR A 1 258 ? -4.215 2.719 6.103 1.00 68.88 258 TYR A C 1
ATOM 1996 O O . TYR A 1 258 ? -4.731 3.305 5.147 1.00 68.88 258 TYR A O 1
ATOM 2004 N N . GLN A 1 259 ? -4.675 1.551 6.562 1.00 79.69 259 GLN A N 1
ATOM 2005 C CA . GLN A 1 259 ? -5.684 0.756 5.874 1.00 79.69 259 GLN A CA 1
ATOM 2006 C C . GLN A 1 259 ? -6.954 1.550 5.531 1.00 79.69 259 GLN A C 1
ATOM 2008 O O . GLN A 1 259 ? -7.315 1.536 4.357 1.00 79.69 259 GLN A O 1
ATOM 2013 N N . PRO A 1 260 ? -7.592 2.316 6.441 1.00 83.19 260 PRO A N 1
ATOM 2014 C CA . PRO A 1 260 ? -8.828 3.016 6.088 1.00 83.19 260 PRO A CA 1
ATOM 2015 C C . PRO A 1 260 ? -8.660 4.066 4.991 1.00 83.19 260 PRO A C 1
ATOM 2017 O O . PRO A 1 260 ? -9.508 4.167 4.110 1.00 83.19 260 PRO A O 1
ATOM 2020 N N . SER A 1 261 ? -7.566 4.834 5.002 1.00 84.25 261 SER A N 1
ATOM 2021 C CA . SER A 1 261 ? -7.312 5.827 3.952 1.00 84.25 261 SER A CA 1
ATOM 2022 C C . SER A 1 261 ? -7.106 5.164 2.593 1.00 84.25 261 SER A C 1
ATOM 2024 O O . SER A 1 261 ? -7.688 5.600 1.602 1.00 84.25 261 SER A O 1
ATOM 2026 N N . ASN A 1 262 ? -6.341 4.074 2.560 1.00 88.25 262 ASN A N 1
ATOM 2027 C CA . ASN A 1 262 ? -6.072 3.337 1.329 1.00 88.25 262 ASN A CA 1
ATOM 2028 C C . ASN A 1 262 ? -7.306 2.569 0.828 1.00 88.25 262 ASN A C 1
ATOM 2030 O O . ASN A 1 262 ? -7.528 2.479 -0.374 1.00 88.25 262 ASN A O 1
ATOM 2034 N N . GLU A 1 263 ? -8.160 2.082 1.727 1.00 90.38 263 GLU A N 1
ATOM 2035 C CA . GLU A 1 263 ? -9.455 1.492 1.383 1.00 90.38 263 GLU A CA 1
ATOM 2036 C C . GLU A 1 263 ? -10.435 2.521 0.823 1.00 90.38 263 GLU A C 1
ATOM 2038 O O . GLU A 1 263 ? -11.164 2.221 -0.118 1.00 90.38 263 GLU A O 1
ATOM 2043 N N . ILE A 1 264 ? -10.419 3.752 1.332 1.00 90.06 264 ILE A N 1
ATOM 2044 C CA . ILE A 1 264 ? -11.207 4.851 0.767 1.00 90.06 264 ILE A CA 1
ATOM 2045 C C . ILE A 1 264 ? -10.716 5.207 -0.641 1.00 90.06 264 ILE A C 1
ATOM 2047 O O . ILE A 1 264 ? -11.535 5.384 -1.546 1.00 90.06 264 ILE A O 1
ATOM 2051 N N . ASP A 1 265 ? -9.403 5.256 -0.866 1.00 91.69 265 ASP A N 1
ATOM 2052 C CA . ASP A 1 265 ? -8.857 5.448 -2.212 1.00 91.69 265 ASP A CA 1
ATOM 2053 C C . ASP A 1 265 ? -9.186 4.270 -3.143 1.00 91.69 265 ASP A C 1
ATOM 2055 O O . ASP A 1 265 ? -9.541 4.503 -4.299 1.00 91.69 265 ASP A O 1
ATOM 2059 N N . ALA A 1 266 ? -9.186 3.030 -2.643 1.00 92.62 266 ALA A N 1
ATOM 2060 C CA . ALA A 1 266 ? -9.616 1.851 -3.397 1.00 92.62 266 ALA A CA 1
ATOM 2061 C C . ALA A 1 266 ? -11.111 1.892 -3.756 1.00 92.62 266 ALA A C 1
ATOM 2063 O O . ALA A 1 266 ? -11.479 1.553 -4.882 1.00 9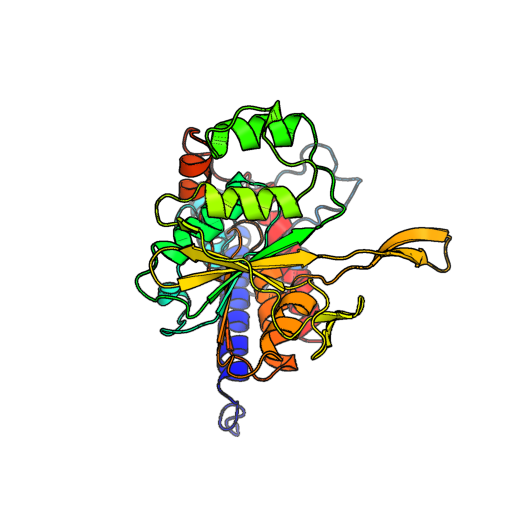2.62 266 ALA A O 1
ATOM 2064 N N . ILE A 1 267 ? -11.979 2.363 -2.850 1.00 91.62 267 ILE A N 1
ATOM 2065 C CA . ILE A 1 267 ? -13.405 2.605 -3.129 1.00 91.62 267 ILE A CA 1
ATOM 2066 C C . ILE A 1 267 ? -13.545 3.639 -4.250 1.00 91.62 267 ILE A C 1
ATOM 2068 O O . ILE A 1 267 ? -14.301 3.424 -5.200 1.00 91.62 267 ILE A O 1
ATOM 2072 N N . ARG A 1 268 ? -12.825 4.764 -4.153 1.00 91.75 268 ARG A N 1
ATOM 2073 C CA . ARG A 1 268 ? -12.857 5.833 -5.163 1.00 91.75 268 ARG A CA 1
ATOM 2074 C C . ARG A 1 268 ? -12.385 5.321 -6.520 1.00 91.75 268 ARG A C 1
ATOM 2076 O O . ARG A 1 268 ? -13.048 5.591 -7.517 1.00 91.75 268 ARG A O 1
ATOM 2083 N N . ALA A 1 269 ? -11.276 4.586 -6.554 1.00 92.06 269 ALA A N 1
ATOM 2084 C CA . ALA A 1 269 ? -10.704 4.041 -7.780 1.00 92.06 269 ALA A CA 1
ATOM 2085 C C . ALA A 1 269 ? -11.620 2.971 -8.397 1.00 92.06 269 ALA A C 1
ATOM 2087 O O . ALA A 1 269 ? -11.974 3.099 -9.563 1.00 92.06 269 ALA A O 1
ATOM 2088 N N . SER A 1 270 ? -12.144 2.026 -7.605 1.00 91.50 270 SER A N 1
ATOM 2089 C CA . SER A 1 270 ? -13.108 1.016 -8.087 1.00 91.50 270 SER A CA 1
ATOM 2090 C C . SER A 1 270 ? -14.351 1.655 -8.718 1.00 91.50 270 SER A C 1
ATOM 2092 O O . SER A 1 270 ? -14.840 1.204 -9.753 1.00 91.50 270 SER A O 1
ATOM 2094 N N . LYS A 1 271 ? -14.866 2.740 -8.114 1.00 88.69 271 LYS A N 1
ATOM 2095 C CA . LYS A 1 271 ? -16.001 3.510 -8.654 1.00 88.69 271 LYS A CA 1
ATOM 2096 C C . LYS A 1 271 ? -15.637 4.279 -9.935 1.00 88.69 271 LYS A C 1
ATOM 2098 O O . LYS A 1 271 ? -16.534 4.571 -10.722 1.00 88.69 271 LYS A O 1
ATOM 2103 N N . ALA A 1 272 ? -14.364 4.624 -10.135 1.00 90.00 272 ALA A N 1
ATOM 2104 C CA . ALA A 1 272 ? -13.886 5.381 -11.290 1.00 90.00 272 ALA A CA 1
ATOM 2105 C C . ALA A 1 272 ? -13.523 4.497 -12.495 1.00 90.00 272 ALA A C 1
ATOM 2107 O O . ALA A 1 272 ? -13.639 4.974 -13.624 1.00 90.00 272 ALA A O 1
ATOM 2108 N N . THR A 1 273 ? -13.095 3.248 -12.276 1.00 87.31 273 THR A N 1
ATOM 2109 C CA . THR A 1 273 ? -12.447 2.435 -13.321 1.00 87.31 273 THR A CA 1
ATOM 2110 C C . THR A 1 273 ? -13.124 1.102 -13.628 1.00 87.31 273 THR A C 1
ATOM 2112 O O . THR A 1 273 ? -12.645 0.374 -14.488 1.00 87.31 273 THR A O 1
ATOM 2115 N N . ASP A 1 274 ? -14.264 0.792 -12.994 1.00 85.25 274 ASP A N 1
ATOM 2116 C CA . ASP A 1 274 ? -15.000 -0.474 -13.185 1.00 85.25 274 ASP A CA 1
ATOM 2117 C C . ASP A 1 274 ? -14.122 -1.734 -12.946 1.00 85.25 274 ASP A C 1
ATOM 2119 O O . ASP A 1 274 ? -14.461 -2.826 -13.400 1.00 85.25 274 ASP A O 1
ATOM 2123 N N . VAL A 1 275 ? -13.031 -1.606 -12.180 1.00 91.62 275 VAL A N 1
ATOM 2124 C CA . VAL A 1 275 ? -12.148 -2.705 -11.749 1.00 91.62 275 VAL A CA 1
ATOM 2125 C C . VAL A 1 275 ? -12.364 -2.986 -10.265 1.00 91.62 275 VAL A C 1
ATOM 2127 O O . VAL A 1 275 ? -12.548 -2.067 -9.464 1.00 91.62 275 VAL A O 1
ATOM 2130 N N . VAL A 1 276 ? -12.350 -4.262 -9.875 1.00 94.25 276 VAL A N 1
ATOM 2131 C CA . VAL A 1 276 ? -12.444 -4.652 -8.462 1.00 94.25 276 VAL A CA 1
ATOM 2132 C C . VAL A 1 276 ? -11.123 -4.335 -7.769 1.00 94.25 276 VAL A C 1
ATOM 2134 O O . VAL A 1 276 ? -10.101 -4.932 -8.093 1.00 94.25 276 VAL A O 1
ATOM 2137 N N . ILE A 1 277 ? -11.137 -3.439 -6.781 1.00 95.94 277 ILE A N 1
ATOM 2138 C CA . ILE A 1 277 ? -9.940 -3.129 -5.994 1.00 95.94 277 ILE A CA 1
ATOM 2139 C C . ILE A 1 277 ? -10.159 -3.510 -4.534 1.00 95.94 277 ILE A C 1
ATOM 2141 O O . ILE A 1 277 ? -11.119 -3.074 -3.895 1.00 95.94 277 ILE A O 1
ATOM 2145 N N . LYS A 1 278 ? -9.252 -4.330 -4.003 1.00 95.12 278 LYS A N 1
ATOM 2146 C CA . LYS A 1 278 ? -9.211 -4.732 -2.593 1.00 95.12 278 LYS A CA 1
ATOM 2147 C C . LYS A 1 278 ? -7.854 -4.352 -1.992 1.00 95.12 278 LYS A C 1
ATOM 2149 O O . LYS A 1 278 ? -6.885 -4.138 -2.717 1.00 95.12 278 LYS A O 1
ATOM 2154 N N . VAL A 1 279 ? -7.786 -4.268 -0.662 1.00 95.50 279 VAL A N 1
ATOM 2155 C CA . VAL A 1 279 ? -6.599 -3.774 0.061 1.00 95.50 279 VAL A CA 1
ATOM 2156 C C . VAL A 1 279 ? -6.068 -4.840 1.023 1.00 95.50 279 VAL A C 1
ATOM 2158 O O . VAL A 1 279 ? -6.466 -4.858 2.193 1.00 95.50 279 VAL A O 1
ATOM 2161 N N . PRO A 1 280 ? -5.215 -5.770 0.553 1.00 95.81 280 PRO A N 1
ATOM 2162 C CA . PRO A 1 280 ? -4.437 -6.626 1.439 1.00 95.81 280 PRO A CA 1
ATOM 2163 C C . PRO A 1 280 ? -3.511 -5.786 2.322 1.00 95.81 280 PRO A C 1
ATOM 2165 O O . PRO A 1 280 ? -2.947 -4.786 1.870 1.00 95.81 280 PRO A O 1
ATOM 2168 N N . THR A 1 281 ? -3.331 -6.193 3.576 1.00 95.00 281 THR A N 1
ATOM 2169 C CA . THR A 1 281 ? -2.476 -5.467 4.517 1.00 95.00 281 THR A CA 1
ATOM 2170 C C . THR A 1 281 ? -1.551 -6.366 5.307 1.00 95.00 281 THR A C 1
ATOM 2172 O O . THR A 1 281 ? -1.946 -7.433 5.775 1.00 95.00 281 THR A O 1
ATOM 2175 N N . TYR A 1 282 ? -0.308 -5.926 5.492 1.00 94.25 282 TYR A N 1
ATOM 2176 C CA . TYR A 1 282 ? 0.592 -6.576 6.436 1.00 94.25 282 TYR A CA 1
ATOM 2177 C C . TYR A 1 282 ? 0.353 -6.010 7.842 1.00 94.25 282 TYR A C 1
ATOM 2179 O O . TYR A 1 282 ? 0.105 -4.810 8.025 1.00 94.25 282 TYR A O 1
ATOM 2187 N N . GLY A 1 283 ? 0.397 -6.891 8.836 1.00 92.44 283 GLY A N 1
ATOM 2188 C CA . GLY A 1 283 ? 0.230 -6.558 10.243 1.00 92.44 283 GLY A CA 1
ATOM 2189 C C . GLY A 1 283 ? 1.538 -6.129 10.906 1.00 92.44 283 GLY A C 1
ATOM 2190 O O . GLY A 1 283 ? 2.624 -6.186 10.322 1.00 92.44 283 GLY A O 1
ATOM 2191 N N . THR A 1 284 ? 1.455 -5.686 12.159 1.00 89.75 284 THR A N 1
ATOM 2192 C CA . THR A 1 284 ? 2.643 -5.253 12.912 1.00 89.75 284 THR A CA 1
ATOM 2193 C C . THR A 1 284 ? 3.627 -6.393 13.196 1.00 89.75 284 THR A C 1
ATOM 2195 O O . THR A 1 284 ? 4.821 -6.118 13.333 1.00 89.75 284 THR A O 1
ATOM 2198 N N . ALA A 1 285 ? 3.164 -7.650 13.220 1.00 91.69 285 ALA A N 1
ATOM 2199 C CA . ALA A 1 285 ? 4.021 -8.825 13.374 1.00 91.69 285 ALA A CA 1
ATOM 2200 C C . ALA A 1 285 ? 4.974 -9.007 12.186 1.00 91.69 285 ALA A C 1
ATOM 2202 O O . ALA A 1 285 ? 6.182 -9.133 12.379 1.00 91.69 285 ALA A O 1
ATOM 2203 N N . GLU A 1 286 ? 4.447 -8.937 10.961 1.00 94.56 286 GLU A N 1
ATOM 2204 C CA . GLU A 1 286 ? 5.247 -9.033 9.734 1.00 94.56 286 GLU A CA 1
ATOM 2205 C C . GLU A 1 286 ? 6.313 -7.937 9.689 1.00 94.56 286 GLU A C 1
ATOM 2207 O O . GLU A 1 286 ? 7.488 -8.177 9.415 1.00 94.56 286 GLU A O 1
ATOM 2212 N N . LEU A 1 287 ? 5.921 -6.718 10.065 1.00 92.31 287 LEU A N 1
ATOM 2213 C CA . LEU A 1 287 ? 6.841 -5.593 10.100 1.00 92.31 287 LEU A CA 1
ATOM 2214 C C . LEU A 1 287 ? 8.002 -5.812 11.082 1.00 92.31 287 LEU A C 1
ATOM 2216 O O . LEU A 1 287 ? 9.133 -5.419 10.792 1.00 92.31 287 LEU A O 1
ATOM 2220 N N . ALA A 1 288 ? 7.731 -6.417 12.241 1.00 92.25 288 ALA A N 1
ATOM 2221 C CA . ALA A 1 288 ? 8.747 -6.741 13.239 1.00 92.25 288 ALA A CA 1
ATOM 2222 C C . ALA A 1 288 ? 9.697 -7.840 12.754 1.00 92.25 288 ALA A C 1
ATOM 2224 O O . ALA A 1 288 ? 10.912 -7.715 12.930 1.00 92.25 288 ALA A O 1
ATOM 2225 N N . ILE A 1 289 ? 9.156 -8.867 12.087 1.00 93.62 289 ILE A N 1
ATOM 2226 C CA . ILE A 1 289 ? 9.929 -9.946 11.461 1.00 93.62 289 ILE A CA 1
ATOM 2227 C C . ILE A 1 289 ? 10.914 -9.354 10.450 1.00 93.62 289 ILE A C 1
ATOM 2229 O O . ILE A 1 289 ? 12.123 -9.558 10.579 1.00 93.62 289 ILE A O 1
ATOM 2233 N N . VAL A 1 290 ? 10.425 -8.540 9.511 1.00 93.75 290 VAL A N 1
ATOM 2234 C CA . VAL A 1 290 ? 11.253 -7.909 8.472 1.00 93.75 290 VAL A CA 1
ATOM 2235 C C . VAL A 1 290 ? 12.322 -6.989 9.068 1.00 93.75 290 VAL A C 1
ATOM 2237 O O . VAL A 1 290 ? 13.473 -6.983 8.629 1.00 93.75 290 VAL A O 1
ATOM 2240 N N . LYS A 1 291 ? 11.977 -6.215 10.102 1.00 91.81 291 LYS A N 1
ATOM 2241 C CA . LYS A 1 291 ? 12.940 -5.341 10.790 1.00 91.81 291 LYS A CA 1
ATOM 2242 C C . LYS A 1 291 ? 13.934 -6.092 11.669 1.00 91.81 291 LYS A C 1
ATOM 2244 O O . LYS A 1 291 ? 14.916 -5.478 12.102 1.00 91.81 291 LYS A O 1
ATOM 2249 N N . GLN A 1 292 ? 13.709 -7.380 11.935 1.00 90.44 292 GLN A N 1
ATOM 2250 C CA . GLN A 1 292 ? 14.447 -8.164 12.926 1.00 90.44 292 GLN A CA 1
ATOM 2251 C C . GLN A 1 292 ? 14.414 -7.465 14.295 1.00 90.44 292 GLN A C 1
ATOM 2253 O O . GLN A 1 292 ? 15.452 -7.185 14.906 1.00 90.44 292 GLN A O 1
ATOM 2258 N N . GLU A 1 293 ? 13.212 -7.083 14.718 1.00 90.81 293 GLU A N 1
ATOM 2259 C CA . GLU A 1 293 ? 12.920 -6.412 15.984 1.00 90.81 293 GLU A CA 1
ATOM 2260 C C . GLU A 1 293 ? 11.962 -7.271 16.819 1.00 90.81 293 GLU A C 1
ATOM 2262 O O . GLU A 1 293 ? 11.327 -8.199 16.318 1.00 90.81 293 GLU A O 1
ATOM 2267 N N . SER A 1 294 ? 11.870 -6.989 18.120 1.00 88.25 294 SER A N 1
ATOM 2268 C CA . SER A 1 294 ? 10.814 -7.574 18.946 1.00 88.25 294 SER A CA 1
ATOM 2269 C C . SER A 1 294 ? 9.445 -7.082 18.483 1.00 88.25 294 SER A C 1
ATOM 2271 O O . SER A 1 294 ? 9.334 -5.992 17.920 1.00 88.25 294 SER A O 1
ATOM 2273 N N . MET A 1 295 ? 8.403 -7.855 18.791 1.00 84.19 295 MET A N 1
ATOM 2274 C CA . MET A 1 295 ? 7.022 -7.428 18.576 1.00 84.19 295 MET A CA 1
ATOM 2275 C C . MET A 1 295 ? 6.803 -6.019 19.148 1.00 84.19 295 MET A C 1
ATOM 2277 O O . MET A 1 295 ? 7.177 -5.779 20.302 1.00 84.19 295 MET A O 1
ATOM 2281 N N . PRO A 1 296 ? 6.265 -5.079 18.353 1.00 77.81 296 PRO A N 1
ATOM 2282 C CA . PRO A 1 296 ? 6.033 -3.728 18.820 1.00 77.81 296 PRO A CA 1
ATOM 2283 C C . PRO A 1 296 ? 4.918 -3.735 19.860 1.00 77.81 296 PRO A C 1
ATOM 2285 O O . PRO A 1 296 ? 3.996 -4.550 19.799 1.00 77.81 296 PRO A O 1
ATOM 2288 N N . GLU A 1 297 ? 4.988 -2.795 20.797 1.00 80.06 297 GLU A N 1
ATOM 2289 C CA . GLU A 1 297 ? 3.855 -2.537 21.677 1.00 80.06 297 GLU A CA 1
ATOM 2290 C C . GLU A 1 297 ? 2.627 -2.123 20.847 1.00 80.06 297 GLU A C 1
ATOM 2292 O O . GLU A 1 297 ? 2.779 -1.488 19.791 1.00 80.06 297 GLU A O 1
ATOM 2297 N N . PRO A 1 298 ? 1.407 -2.462 21.302 1.00 76.44 298 PRO A N 1
ATOM 2298 C CA . PRO A 1 298 ? 0.188 -1.985 20.670 1.00 76.44 298 PRO A CA 1
ATOM 2299 C C . PRO A 1 298 ? 0.215 -0.458 20.514 1.00 76.44 298 PRO A C 1
ATOM 2301 O O . PRO A 1 298 ? 0.672 0.237 21.427 1.00 76.44 298 PRO A O 1
ATOM 2304 N N . PRO A 1 299 ? -0.300 0.101 19.402 1.00 79.50 299 PRO A N 1
ATOM 2305 C CA . PRO A 1 299 ? -0.318 1.546 19.211 1.00 79.50 299 PRO A CA 1
ATOM 2306 C C . PRO A 1 299 ? -0.995 2.263 20.380 1.00 79.50 299 PRO A C 1
ATOM 2308 O O . PRO A 1 299 ? -1.980 1.772 20.942 1.00 79.50 299 PRO A O 1
ATOM 2311 N N . ALA A 1 300 ? -0.497 3.448 20.728 1.00 81.88 300 ALA A N 1
ATOM 2312 C CA . ALA A 1 300 ? -1.122 4.274 21.753 1.00 81.88 300 ALA A CA 1
ATOM 2313 C C . ALA A 1 300 ? -2.581 4.589 21.378 1.00 81.88 300 ALA A C 1
ATOM 2315 O O . ALA A 1 300 ? -2.884 4.835 20.207 1.00 81.88 300 ALA A O 1
ATOM 2316 N N . LEU A 1 301 ? -3.478 4.650 22.367 1.00 82.06 301 LEU A N 1
ATOM 2317 C CA . LEU A 1 301 ? -4.903 4.931 22.137 1.00 82.06 301 LEU A CA 1
ATOM 2318 C C . LEU A 1 301 ? -5.121 6.226 21.348 1.00 82.06 301 LEU A C 1
ATOM 2320 O O . LEU A 1 301 ? -5.927 6.260 20.423 1.00 82.06 301 LEU A O 1
ATOM 2324 N N . ASN A 1 302 ? -4.327 7.259 21.631 1.00 79.00 302 ASN A N 1
ATOM 2325 C CA . ASN A 1 302 ? -4.373 8.537 20.916 1.00 79.00 302 ASN A CA 1
ATOM 2326 C C . ASN A 1 302 ? -4.048 8.399 19.427 1.00 79.00 302 ASN A C 1
ATOM 2328 O O . ASN A 1 302 ? -4.628 9.099 18.598 1.00 79.00 302 ASN A O 1
ATOM 2332 N N . GLN A 1 303 ? -3.126 7.497 19.079 1.00 79.12 303 GLN A N 1
ATOM 2333 C CA . GLN A 1 303 ? -2.800 7.217 17.687 1.00 79.12 303 GLN A CA 1
ATOM 2334 C C . GLN A 1 303 ? -3.985 6.539 16.993 1.00 79.12 303 GLN A C 1
ATOM 2336 O O . GLN A 1 303 ? -4.377 6.976 15.914 1.00 79.12 303 GLN A O 1
ATOM 2341 N N . LEU A 1 304 ? -4.590 5.531 17.630 1.00 83.62 304 LEU A N 1
ATOM 2342 C CA . LEU A 1 304 ? -5.776 4.852 17.101 1.00 83.62 304 LEU A CA 1
ATOM 2343 C C . LEU A 1 304 ? -6.939 5.835 16.892 1.00 83.62 304 LEU A C 1
ATOM 2345 O O . LEU A 1 304 ? -7.533 5.871 15.818 1.00 83.62 304 LEU A O 1
ATOM 2349 N N . ALA A 1 305 ? -7.203 6.693 17.879 1.00 82.75 305 ALA A N 1
ATOM 2350 C CA . ALA A 1 305 ? -8.242 7.720 17.812 1.00 82.75 305 ALA A CA 1
ATOM 2351 C C . ALA A 1 305 ? -7.996 8.720 16.673 1.00 82.75 305 ALA A C 1
ATOM 2353 O O . ALA A 1 305 ? -8.910 9.062 15.925 1.00 82.75 305 ALA A O 1
ATOM 2354 N N . GLY A 1 306 ? -6.750 9.175 16.517 1.00 82.06 306 GLY A N 1
ATOM 2355 C CA . GLY A 1 306 ? -6.373 10.103 15.454 1.00 82.06 306 GLY A CA 1
ATOM 2356 C C . GLY A 1 306 ? -6.562 9.511 14.055 1.00 82.06 306 GLY A C 1
ATOM 2357 O O . GLY A 1 306 ? -7.001 10.220 13.149 1.00 82.06 306 GLY A O 1
ATOM 2358 N N . GLU A 1 307 ? -6.274 8.221 13.868 1.00 83.62 307 GLU A N 1
ATOM 2359 C CA . GLU A 1 307 ? -6.537 7.529 12.601 1.00 83.62 307 GLU A CA 1
ATOM 2360 C C . GLU A 1 307 ? -8.041 7.284 12.379 1.00 83.62 307 GLU A C 1
ATOM 2362 O O . GLU A 1 307 ? -8.533 7.509 11.271 1.00 83.62 307 GLU A O 1
ATOM 2367 N N . ALA A 1 308 ? -8.807 6.953 13.426 1.00 85.75 308 ALA A N 1
ATOM 2368 C CA . ALA A 1 308 ? -10.269 6.849 13.354 1.00 85.75 308 ALA A CA 1
ATOM 2369 C C . ALA A 1 308 ? -10.920 8.175 12.920 1.00 85.75 308 ALA A C 1
ATOM 2371 O O . ALA A 1 308 ? -11.805 8.196 12.059 1.00 85.75 308 ALA A O 1
ATOM 2372 N N . TYR A 1 309 ? -10.441 9.300 13.462 1.00 86.31 309 TYR A N 1
ATOM 2373 C CA . TYR A 1 309 ? -10.885 10.640 13.080 1.00 86.31 309 TYR A CA 1
ATOM 2374 C C . TYR A 1 309 ? -10.643 10.920 11.591 1.00 86.31 309 TYR A C 1
ATOM 2376 O O . TYR A 1 309 ? -11.547 11.367 10.879 1.00 86.31 309 TYR A O 1
ATOM 2384 N N . LYS A 1 310 ? -9.428 10.638 11.097 1.00 84.62 310 LYS A N 1
ATOM 2385 C CA . LYS A 1 310 ? -9.077 10.832 9.680 1.00 84.62 310 LYS A CA 1
ATOM 2386 C C . LYS A 1 310 ? -9.932 9.959 8.765 1.00 84.62 310 LYS A C 1
ATOM 2388 O O . LYS A 1 310 ? -10.469 10.476 7.786 1.00 84.62 310 LYS A O 1
ATOM 2393 N N . ALA A 1 311 ? -10.099 8.680 9.108 1.00 85.56 311 ALA A N 1
ATOM 2394 C CA . ALA A 1 311 ? -10.946 7.751 8.366 1.00 85.56 311 ALA A CA 1
ATOM 2395 C C . ALA A 1 311 ? -12.392 8.263 8.285 1.00 85.56 311 ALA A C 1
ATOM 2397 O O . ALA A 1 311 ? -12.975 8.316 7.206 1.00 85.56 311 ALA A O 1
ATOM 2398 N N . SER A 1 312 ? -12.936 8.748 9.405 1.00 87.44 312 SER A N 1
ATOM 2399 C CA . SER A 1 312 ? -14.292 9.308 9.483 1.00 87.44 312 SER A CA 1
ATOM 2400 C C . SER A 1 312 ? -14.463 10.560 8.610 1.00 87.44 312 SER A C 1
ATOM 2402 O O . SER A 1 312 ? -15.452 10.702 7.885 1.00 87.44 312 SER A O 1
ATOM 2404 N N . GLN A 1 313 ? -13.478 11.467 8.615 1.00 86.69 313 GLN A N 1
ATOM 2405 C CA . GLN A 1 313 ? -13.486 12.627 7.719 1.00 86.69 313 GLN A CA 1
ATOM 2406 C C . GLN A 1 313 ? -13.430 12.237 6.242 1.00 86.69 313 GLN A C 1
ATOM 2408 O O . GLN A 1 313 ? -14.096 12.855 5.417 1.00 86.69 313 GLN A O 1
ATOM 2413 N N . GLN A 1 314 ? -12.604 11.260 5.882 1.00 84.94 314 GLN A N 1
ATOM 2414 C CA . GLN A 1 314 ? -12.477 10.826 4.494 1.00 84.94 314 GLN A CA 1
ATOM 2415 C C . GLN A 1 314 ? -13.745 10.106 4.018 1.00 84.94 314 GLN A C 1
ATOM 2417 O O . GLN A 1 314 ? -14.205 10.362 2.908 1.00 84.94 314 GLN A O 1
ATOM 2422 N N . LEU A 1 315 ? -14.349 9.280 4.874 1.00 86.25 315 LEU A N 1
ATOM 2423 C CA . LEU A 1 315 ? -15.570 8.542 4.566 1.00 86.25 315 LEU A CA 1
ATOM 2424 C C . LEU A 1 315 ? -16.764 9.481 4.361 1.00 86.25 315 LEU A C 1
ATOM 2426 O O . LEU A 1 315 ? -17.472 9.354 3.369 1.00 86.25 315 LEU A O 1
ATOM 2430 N N . SER A 1 316 ? -16.930 10.490 5.223 1.00 84.69 316 SER A N 1
ATOM 2431 C CA . SER A 1 316 ? -17.991 11.502 5.056 1.00 84.69 316 SER A CA 1
ATOM 2432 C C . SER A 1 316 ? -17.870 12.305 3.754 1.00 84.69 316 SER A C 1
ATOM 2434 O O . SER A 1 316 ? -18.881 12.677 3.166 1.00 84.69 316 SER A O 1
ATOM 2436 N N . ARG A 1 317 ? -16.649 12.540 3.250 1.00 82.62 317 ARG A N 1
ATOM 2437 C CA . ARG A 1 317 ? -16.433 13.189 1.940 1.00 82.62 317 ARG A CA 1
ATOM 2438 C C . ARG A 1 317 ? -16.808 12.299 0.760 1.00 82.62 317 ARG A C 1
ATOM 2440 O O . ARG A 1 317 ? -17.017 12.819 -0.326 1.00 82.62 317 ARG A O 1
ATOM 2447 N N . LEU A 1 318 ? -16.842 10.984 0.955 1.00 80.69 318 LEU A N 1
ATOM 2448 C CA . LEU A 1 318 ? -17.205 10.023 -0.081 1.00 80.69 318 LEU A CA 1
ATOM 2449 C C . LEU A 1 318 ? -18.727 9.959 -0.299 1.00 80.69 318 LEU A C 1
ATOM 2451 O O . LEU A 1 318 ? -19.174 9.538 -1.363 1.00 80.69 318 LEU A O 1
ATOM 2455 N N . GLU A 1 319 ? -19.505 10.385 0.700 1.00 67.81 319 GLU A N 1
ATOM 2456 C CA . GLU A 1 319 ? -20.973 10.429 0.678 1.00 67.81 319 GLU A CA 1
ATOM 2457 C C . GLU A 1 319 ? -21.554 11.767 0.184 1.00 67.81 319 GLU A C 1
ATOM 2459 O O . GLU A 1 319 ? -22.748 11.828 -0.121 1.00 67.81 319 GLU A O 1
ATOM 2464 N N . ALA A 1 320 ? -20.737 12.825 0.144 1.00 55.81 320 ALA A N 1
ATOM 2465 C CA . ALA A 1 320 ? -21.126 14.190 -0.228 1.00 55.81 320 ALA A CA 1
ATOM 2466 C C . ALA A 1 320 ? -21.114 14.414 -1.748 1.00 55.81 320 ALA A C 1
ATOM 2468 O O . ALA A 1 320 ? -22.047 15.095 -2.237 1.00 55.81 320 ALA A O 1
#